Protein AF-A0A7C8K3F7-F1 (afdb_monomer_lite)

Sequence (269 aa):
PLPFTIPIPIPIHFYLHFYLHFYLHFYLHFYLHFYLHFLFPSFLFSSIIFIPKYPPPYPIIHNLQSTTLNPSPSILTPLKMHIPTLLTALTLLPSSLSIPLISRRQSPCFVIGSTPLPAETLKIANDLASTVTCDASVRPLQNIPDTISGGVRFSSINFENSDLLPLDFALTTFSTPSPPSSASLTLFTNRLNTYLSQEAAVRSIGGSLSIKAPKFFLAFQVARIKTSRGIPITDPGQTVEHLLEKVIKNAGRVSQVTKDEVTRLAKDL

Secondary structure (DSSP, 8-state):
-----PPPPHHHHHHHHHHHHHHHHHHHHHHHHHIIIIIHHHHHHHHHT----PPPPPPP---------------------------------------------PPPTT--S-SPPPHHHHHHHHHHTTTEEEETT---BTTBPEEEETTEEGGGG-GGGSSS-HHHHHHHHT---SSGGGS-HHHHHHHHHHHHHHHHHHHHTT---TTHHHHHHHHHHHHHHHHHTT-----GGGSHHHHHHHHHHT--S--HHHHHHHHHHTT--

Organism: Orbilia oligospora (NCBI:txid2813651)

Foldseek 3Di:
DDDDDDDDPPVVVVVVVVVCCCCCCVVVVVVVCCCVVPVVVVVVVVVVVPDPDDDDDDDDDDDDDDDDDDDDDDDDDDDDDDDDDDDDDPDDDPPPPPDPPPVPPPQQLQLDAAFDDDPVLSVLSVVCSVQKDFDQVDQQPPSTTWIFGPRDTCNVLPCVVDPDQLLRSLCVPVPADFQNLPGDLRVLVRNLSRLSSNVSNCNRHVHDPSNQLSNLSSLLSNQSNCVSNVNDDPDPCSHNVNSLVSNVVSVPPDDVVSNVVSVVSSVND

Radius of gyration: 33.71 Å; chains: 1; bounding box: 72×89×114 Å

InterPro domains:
  IPR055567 Domain of unknown function DUF7143 [PF23631] (111-268)

pLDDT: mean 81.7, std 21.16, range [34.44, 98.88]

Structure (mmCIF, N/CA/C/O backbone):
data_AF-A0A7C8K3F7-F1
#
_entry.id   AF-A0A7C8K3F7-F1
#
loop_
_atom_site.group_PDB
_atom_site.id
_atom_site.type_symbol
_atom_site.label_atom_id
_atom_site.label_alt_id
_atom_site.label_comp_id
_atom_site.label_asym_id
_atom_site.label_entity_id
_atom_site.label_seq_id
_atom_site.pdbx_PDB_ins_code
_atom_site.Cartn_x
_atom_site.Cartn_y
_atom_site.Cartn_z
_atom_site.occupancy
_atom_site.B_iso_or_equiv
_atom_site.auth_seq_id
_atom_site.auth_comp_id
_atom_site.auth_asym_id
_atom_site.auth_atom_id
_atom_site.pdbx_PDB_model_num
ATOM 1 N N . PRO A 1 1 ? 22.835 7.815 64.637 1.00 46.00 1 PRO A N 1
ATOM 2 C CA . PRO A 1 1 ? 23.239 8.187 63.261 1.00 46.00 1 PRO A CA 1
ATOM 3 C C . PRO A 1 1 ? 22.458 7.353 62.234 1.00 46.00 1 PRO A C 1
ATOM 5 O O . PRO A 1 1 ? 22.801 6.205 61.974 1.00 46.00 1 PRO A O 1
ATOM 8 N N . LEU A 1 2 ? 21.343 7.902 61.746 1.00 45.19 2 LEU A N 1
ATOM 9 C CA . LEU A 1 2 ? 20.509 7.285 60.710 1.00 45.19 2 LEU A CA 1
ATOM 10 C C . LEU A 1 2 ? 21.057 7.662 59.321 1.00 45.19 2 LEU A C 1
ATOM 12 O O . LEU A 1 2 ? 21.498 8.803 59.154 1.00 45.19 2 LEU A O 1
ATOM 16 N N . PRO A 1 3 ? 21.057 6.746 58.336 1.00 62.06 3 PRO A N 1
ATOM 17 C CA . PRO A 1 3 ? 21.603 7.023 57.016 1.00 62.06 3 PRO A CA 1
ATOM 18 C C . PRO A 1 3 ? 20.665 7.954 56.239 1.00 62.06 3 PRO A C 1
ATOM 20 O O . PRO A 1 3 ? 19.486 7.666 56.038 1.00 62.06 3 PRO A O 1
ATOM 23 N N . PHE A 1 4 ? 21.219 9.082 55.803 1.00 57.34 4 PHE A N 1
ATOM 24 C CA . PHE A 1 4 ? 20.581 10.042 54.910 1.00 57.34 4 PHE A CA 1
ATOM 25 C C . PHE A 1 4 ? 20.334 9.373 53.549 1.00 57.34 4 PHE A C 1
ATOM 27 O O . PHE A 1 4 ? 21.273 9.113 52.797 1.00 57.34 4 PHE A O 1
ATOM 34 N N . THR A 1 5 ? 19.078 9.074 53.225 1.00 58.50 5 THR A N 1
ATOM 35 C CA . THR A 1 5 ? 18.672 8.684 51.869 1.00 58.50 5 THR A CA 1
ATOM 36 C C . THR A 1 5 ? 18.305 9.952 51.110 1.00 58.50 5 THR A C 1
ATOM 38 O O . THR A 1 5 ? 17.340 10.634 51.443 1.00 58.50 5 THR A O 1
ATOM 41 N N . ILE A 1 6 ? 19.121 10.310 50.118 1.00 61.66 6 ILE A N 1
ATOM 42 C CA . ILE A 1 6 ? 18.887 11.476 49.261 1.00 61.66 6 ILE A CA 1
ATOM 43 C C . ILE A 1 6 ? 17.817 11.088 48.226 1.00 61.66 6 ILE A C 1
ATOM 45 O O . ILE A 1 6 ? 18.056 10.166 47.442 1.00 61.66 6 ILE A O 1
ATOM 49 N N . PRO A 1 7 ? 16.645 11.748 48.193 1.00 61.12 7 PRO A N 1
ATOM 50 C CA . PRO A 1 7 ? 15.633 11.478 47.181 1.00 61.12 7 PRO A CA 1
ATOM 51 C C . PRO A 1 7 ? 16.122 11.977 45.817 1.00 61.12 7 PRO A C 1
ATOM 53 O O . PRO A 1 7 ? 16.377 13.166 45.622 1.00 61.12 7 PRO A O 1
ATOM 56 N N . ILE A 1 8 ? 16.266 11.057 44.862 1.00 62.72 8 ILE A N 1
ATOM 57 C CA . ILE A 1 8 ? 16.575 11.395 43.469 1.00 62.72 8 ILE A CA 1
ATOM 58 C C . ILE A 1 8 ? 15.343 12.102 42.877 1.00 62.72 8 ILE A C 1
ATOM 60 O O . ILE A 1 8 ? 14.232 11.582 43.015 1.00 62.72 8 ILE A O 1
ATOM 64 N N . PRO A 1 9 ? 15.495 13.258 42.204 1.00 64.50 9 PRO A N 1
ATOM 65 C CA . PRO A 1 9 ? 14.384 13.940 41.555 1.00 64.50 9 PRO A CA 1
ATOM 66 C C . PRO A 1 9 ? 13.661 13.006 40.573 1.00 64.50 9 PRO A C 1
ATOM 68 O O . PRO A 1 9 ? 14.270 12.471 39.644 1.00 64.50 9 PRO A O 1
ATOM 71 N N . ILE A 1 10 ? 12.345 12.860 40.753 1.00 68.50 10 ILE A N 1
ATOM 72 C CA . ILE A 1 10 ? 11.427 12.039 39.938 1.00 68.50 10 ILE A CA 1
ATOM 73 C C . ILE A 1 10 ? 11.651 12.172 38.408 1.00 68.50 10 ILE A C 1
ATOM 75 O O . ILE A 1 10 ? 11.607 11.145 37.725 1.00 68.50 10 ILE A O 1
ATOM 79 N N . PRO A 1 11 ? 11.970 13.357 37.835 1.00 68.94 11 PRO A N 1
ATOM 80 C CA . PRO A 1 11 ? 12.205 13.492 36.392 1.00 68.94 11 PRO A CA 1
ATOM 81 C C . PRO A 1 11 ? 13.437 12.727 35.891 1.00 68.94 11 PRO A C 1
ATOM 83 O O . PRO A 1 11 ? 13.433 12.201 34.780 1.00 68.94 11 PRO A O 1
ATOM 86 N N . ILE A 1 12 ? 14.486 12.637 36.714 1.00 72.44 12 ILE A N 1
ATOM 87 C CA . ILE A 1 12 ? 15.747 11.980 36.348 1.00 72.44 12 ILE A CA 1
ATOM 88 C C . ILE A 1 12 ? 15.557 10.465 36.341 1.00 72.44 12 ILE A C 1
ATOM 90 O O . ILE A 1 12 ? 16.033 9.791 35.431 1.00 72.44 12 ILE A O 1
ATOM 94 N N . HIS A 1 13 ? 14.813 9.932 37.313 1.00 73.44 13 HIS A N 1
ATOM 95 C CA . HIS A 1 13 ? 14.499 8.506 37.369 1.00 73.44 13 HIS A CA 1
ATOM 96 C C . HIS A 1 13 ? 13.686 8.055 36.147 1.00 73.44 13 HIS A C 1
ATOM 98 O O . HIS A 1 13 ? 14.014 7.041 35.532 1.00 73.44 13 HIS A O 1
ATOM 104 N N . PHE A 1 14 ? 12.680 8.839 35.745 1.00 78.56 14 PHE A N 1
ATOM 105 C CA . PHE A 1 14 ? 11.848 8.525 34.581 1.00 78.56 14 PHE A CA 1
ATOM 106 C C . PHE A 1 14 ? 12.635 8.594 33.269 1.00 78.56 14 PHE A C 1
ATOM 108 O O . PHE A 1 14 ? 12.519 7.702 32.429 1.00 78.56 14 PHE A O 1
ATOM 115 N N . TYR A 1 15 ? 13.478 9.618 33.116 1.00 80.62 15 TYR A N 1
ATOM 116 C CA . TYR A 1 15 ? 14.342 9.760 31.948 1.00 80.62 15 TYR A CA 1
ATOM 117 C C . TYR A 1 15 ? 15.353 8.614 31.850 1.00 80.62 15 TYR A C 1
ATOM 119 O O . TYR A 1 15 ? 15.496 8.009 30.790 1.00 80.62 15 TYR A O 1
ATOM 127 N N . LEU A 1 16 ? 16.011 8.266 32.961 1.00 83.25 16 LEU A N 1
ATOM 128 C CA . LEU A 1 16 ? 16.979 7.173 33.004 1.00 83.25 16 LEU A CA 1
ATOM 129 C C . LEU A 1 16 ? 16.311 5.827 32.704 1.00 83.25 16 LEU A C 1
ATOM 131 O O . LEU A 1 16 ? 16.833 5.055 31.907 1.00 83.25 16 LEU A O 1
ATOM 135 N N . HIS A 1 17 ? 15.145 5.558 33.298 1.00 79.31 17 HIS A N 1
ATOM 136 C CA . HIS A 1 17 ? 14.397 4.325 33.062 1.00 79.31 17 HIS A CA 1
ATOM 137 C C . HIS A 1 17 ? 13.940 4.210 31.604 1.00 79.31 17 HIS A C 1
ATOM 139 O O . HIS A 1 17 ? 14.136 3.165 30.989 1.00 79.31 17 HIS A O 1
ATOM 145 N N . PHE A 1 18 ? 13.397 5.283 31.020 1.00 85.06 18 PHE A N 1
ATOM 146 C CA . PHE A 1 18 ? 12.981 5.290 29.617 1.00 85.06 18 PHE A CA 1
ATOM 147 C C . PHE A 1 18 ? 14.173 5.118 28.673 1.00 85.06 18 PHE A C 1
ATOM 149 O O . PHE A 1 18 ? 14.118 4.299 27.760 1.00 85.06 18 PHE A O 1
ATOM 156 N N . TYR A 1 19 ? 15.269 5.836 28.919 1.00 86.06 19 TYR A N 1
ATOM 157 C CA . TYR A 1 19 ? 16.477 5.737 28.106 1.00 86.06 19 TYR A CA 1
ATOM 158 C C . TYR A 1 19 ? 17.091 4.337 28.184 1.00 86.06 19 TYR A C 1
ATOM 160 O O . TYR A 1 19 ? 17.409 3.746 27.155 1.00 86.06 19 TYR A O 1
ATOM 168 N N . LEU A 1 20 ? 17.205 3.769 29.388 1.00 88.38 20 LEU A N 1
ATOM 169 C CA . LEU A 1 20 ? 17.770 2.438 29.593 1.00 88.38 20 LEU A CA 1
ATOM 170 C C . LEU A 1 20 ? 16.871 1.352 28.998 1.00 88.38 20 LEU A C 1
ATOM 172 O O . LEU A 1 20 ? 17.373 0.469 28.312 1.00 88.38 20 LEU A O 1
ATOM 176 N N . HIS A 1 21 ? 15.554 1.437 29.198 1.00 82.44 21 HIS A N 1
ATOM 177 C CA . HIS A 1 21 ? 14.604 0.494 28.613 1.00 82.44 21 HIS A CA 1
ATOM 178 C C . HIS A 1 21 ? 14.624 0.573 27.086 1.00 82.44 21 HIS A C 1
ATOM 180 O O . HIS A 1 21 ? 14.726 -0.458 26.430 1.00 82.44 21 HIS A O 1
ATOM 186 N N . PHE A 1 22 ? 14.574 1.777 26.511 1.00 85.69 22 PHE A N 1
ATOM 187 C CA . PHE A 1 22 ? 14.605 1.964 25.064 1.00 85.69 22 PHE A CA 1
ATOM 188 C C . PHE A 1 22 ? 15.910 1.440 24.470 1.00 85.69 22 PHE A C 1
ATOM 190 O O . PHE A 1 22 ? 15.877 0.667 23.520 1.00 85.69 22 PHE A O 1
ATOM 197 N N . TYR A 1 23 ? 17.057 1.794 25.052 1.00 86.75 23 TYR A N 1
ATOM 198 C CA . TYR A 1 23 ? 18.351 1.385 24.516 1.00 86.75 23 TYR A CA 1
ATOM 199 C C . TYR A 1 23 ? 18.598 -0.115 24.708 1.00 86.75 23 TYR A C 1
ATOM 201 O O . TYR A 1 23 ? 19.012 -0.783 23.768 1.00 86.75 23 TYR A O 1
ATOM 209 N N . LEU A 1 24 ? 18.295 -0.676 25.883 1.00 89.06 24 LEU A N 1
ATOM 210 C CA . LEU A 1 24 ? 18.462 -2.106 26.142 1.00 89.06 24 LEU A CA 1
ATOM 211 C C . LEU A 1 24 ? 17.518 -2.927 25.263 1.00 89.06 24 LEU A C 1
ATOM 213 O O . LEU A 1 24 ? 17.969 -3.840 24.582 1.00 89.06 24 LEU A O 1
ATOM 217 N N . HIS A 1 25 ? 16.228 -2.589 25.243 1.00 80.12 25 HIS A N 1
ATOM 218 C CA . HIS A 1 25 ? 15.240 -3.328 24.468 1.00 80.12 25 HIS A CA 1
ATOM 219 C C . HIS A 1 25 ? 15.542 -3.212 22.977 1.00 80.12 25 HIS A C 1
ATOM 221 O O . HIS A 1 25 ? 15.633 -4.230 22.304 1.00 80.12 25 HIS A O 1
ATOM 227 N N . PHE A 1 26 ? 15.756 -2.001 22.458 1.00 86.31 26 PHE A N 1
ATOM 228 C CA . PHE A 1 26 ? 16.014 -1.805 21.035 1.00 86.31 26 PHE A CA 1
ATOM 229 C C . PHE A 1 26 ? 17.312 -2.486 20.604 1.00 86.31 26 PHE A C 1
ATOM 231 O O . PHE A 1 26 ? 17.313 -3.227 19.627 1.00 86.31 26 PHE A O 1
ATOM 238 N N . TYR A 1 27 ? 18.404 -2.294 21.345 1.00 84.50 27 TYR A N 1
ATOM 239 C CA . TYR A 1 27 ? 19.706 -2.815 20.943 1.00 84.50 27 TYR A CA 1
ATOM 240 C C . TYR A 1 27 ? 19.792 -4.333 21.120 1.00 84.50 27 TYR A C 1
ATOM 242 O O . TYR A 1 27 ? 20.242 -5.016 20.203 1.00 84.50 27 TYR A O 1
ATOM 250 N N . LEU A 1 28 ? 19.309 -4.879 22.245 1.00 89.81 28 LEU A N 1
ATOM 251 C CA . LEU A 1 28 ? 19.306 -6.322 22.501 1.00 89.81 28 LEU A CA 1
ATOM 252 C C . LEU A 1 28 ? 18.357 -7.046 21.545 1.00 89.81 28 LEU A C 1
ATOM 254 O O . LEU A 1 28 ? 18.762 -8.021 20.921 1.00 89.81 28 LEU A O 1
ATOM 258 N N . HIS A 1 29 ? 17.116 -6.570 21.401 1.00 82.25 29 HIS A N 1
ATOM 259 C CA . HIS A 1 29 ? 16.131 -7.208 20.530 1.00 82.25 29 HIS A CA 1
ATOM 260 C C . HIS A 1 29 ? 16.582 -7.161 19.069 1.00 82.25 29 HIS A C 1
ATOM 262 O O . HIS A 1 29 ? 16.531 -8.180 18.386 1.00 82.25 29 HIS A O 1
ATOM 268 N N . PHE A 1 30 ? 17.101 -6.019 18.602 1.00 86.50 30 PHE A N 1
ATOM 269 C CA . PHE A 1 30 ? 17.614 -5.891 17.241 1.00 86.50 30 PHE A CA 1
ATOM 270 C C . PHE A 1 30 ? 18.813 -6.812 16.992 1.00 86.50 30 PHE A C 1
ATOM 272 O O . PHE A 1 30 ? 18.815 -7.544 16.003 1.00 86.50 30 PHE A O 1
ATOM 279 N N . TYR A 1 31 ? 19.805 -6.838 17.891 1.00 83.56 31 TYR A N 1
ATOM 280 C CA . TYR A 1 31 ? 20.976 -7.704 17.722 1.00 83.56 31 TYR A CA 1
ATOM 281 C C . TYR A 1 31 ? 20.632 -9.186 17.820 1.00 83.56 31 TYR A C 1
ATOM 283 O O . TYR A 1 31 ? 21.113 -9.968 17.003 1.00 83.56 31 TYR A O 1
ATOM 291 N N . LEU A 1 32 ? 19.803 -9.581 18.789 1.00 89.06 32 LEU A N 1
ATOM 292 C CA . LEU A 1 32 ? 19.421 -10.975 18.988 1.00 89.06 32 LEU A CA 1
ATOM 293 C C . LEU A 1 32 ? 18.591 -11.478 17.804 1.00 89.06 32 LEU A C 1
ATOM 295 O O . LEU A 1 32 ? 18.877 -12.546 17.269 1.00 89.06 32 LEU A O 1
ATOM 299 N N . HIS A 1 33 ? 17.620 -10.683 17.349 1.00 81.12 33 HIS A N 1
ATOM 300 C CA . HIS A 1 33 ? 16.813 -11.004 16.177 1.00 81.12 33 HIS A CA 1
ATOM 301 C C . HIS A 1 33 ? 17.675 -11.077 14.910 1.00 81.12 33 HIS A C 1
ATOM 303 O O . HIS A 1 33 ? 17.561 -12.036 14.150 1.00 81.12 33 HIS A O 1
ATOM 309 N N . PHE A 1 34 ? 18.598 -10.131 14.707 1.00 83.19 34 PHE A N 1
ATOM 310 C CA . PHE A 1 34 ? 19.540 -10.175 13.588 1.00 83.19 34 PHE A CA 1
ATOM 311 C C . PHE A 1 34 ? 20.432 -11.427 13.642 1.00 83.19 34 PHE A C 1
ATOM 313 O O . PHE A 1 34 ? 20.563 -12.135 12.647 1.00 83.19 34 PHE A O 1
ATOM 320 N N . TYR A 1 35 ? 20.994 -11.776 14.800 1.00 82.19 35 TYR A N 1
ATOM 321 C CA . TYR A 1 35 ? 21.852 -12.957 14.922 1.00 82.19 35 TYR A CA 1
ATOM 322 C C . TYR A 1 35 ? 21.094 -14.277 14.733 1.00 82.19 35 TYR A C 1
ATOM 324 O O . TYR A 1 35 ? 21.545 -15.135 13.972 1.00 82.19 35 TYR A O 1
ATOM 332 N N . LEU A 1 36 ? 19.940 -14.443 15.384 1.00 85.75 36 LEU A N 1
ATOM 333 C CA . LEU A 1 36 ? 19.164 -15.685 15.328 1.00 85.75 36 LEU A CA 1
ATOM 334 C C . LEU A 1 36 ? 18.496 -15.905 13.976 1.00 85.75 36 LEU A C 1
ATOM 336 O O . LEU A 1 36 ? 18.483 -17.031 13.491 1.00 85.75 36 LEU A O 1
ATOM 340 N N . HIS A 1 37 ? 17.939 -14.861 13.362 1.00 75.00 37 HIS A N 1
ATOM 341 C CA . HIS A 1 37 ? 17.197 -15.029 12.113 1.00 75.00 37 HIS A CA 1
ATOM 342 C C . HIS A 1 37 ? 18.048 -14.840 10.863 1.00 75.00 37 HIS A C 1
ATOM 344 O O . HIS A 1 37 ? 17.722 -15.426 9.834 1.00 75.00 37 HIS A O 1
ATOM 350 N N . PHE A 1 38 ? 19.118 -14.045 10.919 1.00 75.88 38 PHE A N 1
ATOM 351 C CA . PHE A 1 38 ? 19.913 -13.745 9.729 1.00 75.88 38 PHE A CA 1
ATOM 352 C C . PHE A 1 38 ? 21.219 -14.542 9.684 1.00 75.88 38 PHE A C 1
ATOM 354 O O . PHE A 1 38 ? 21.527 -15.175 8.673 1.00 75.88 38 PHE A O 1
ATOM 361 N N . LEU A 1 39 ? 21.984 -14.569 10.778 1.00 68.19 39 LEU A N 1
ATOM 362 C CA . LEU A 1 39 ? 23.288 -15.243 10.800 1.00 68.19 39 LEU A CA 1
ATOM 363 C C . LEU A 1 39 ? 23.161 -16.754 11.028 1.00 68.19 39 LEU A C 1
ATOM 365 O O . LEU A 1 39 ? 23.763 -17.531 10.290 1.00 68.19 39 LEU A O 1
ATOM 369 N N . PHE A 1 40 ? 22.352 -17.192 11.994 1.00 72.50 40 PHE A N 1
ATOM 370 C CA . PHE A 1 40 ? 22.277 -18.609 12.372 1.00 72.50 40 PHE A CA 1
ATOM 371 C C . PHE A 1 40 ? 21.823 -19.551 11.233 1.00 72.50 40 PHE A C 1
ATOM 373 O O . PHE A 1 40 ? 22.483 -20.573 11.017 1.00 72.50 40 PHE A O 1
ATOM 380 N N . PRO A 1 41 ? 20.791 -19.227 10.422 1.00 70.56 41 PRO A N 1
ATOM 381 C CA . PRO A 1 41 ? 20.389 -20.092 9.312 1.00 70.56 41 PRO A CA 1
ATOM 382 C C . PRO A 1 41 ? 21.439 -20.128 8.197 1.00 70.56 41 PRO A C 1
ATOM 384 O O . PRO A 1 41 ? 21.625 -21.163 7.561 1.00 70.56 41 PRO A O 1
ATOM 387 N N . SER A 1 42 ? 22.163 -19.021 7.999 1.00 63.34 42 SER A N 1
ATOM 388 C CA . SER A 1 42 ? 23.225 -18.900 6.996 1.00 63.34 42 SER A CA 1
ATOM 389 C C . SER A 1 42 ? 24.418 -19.813 7.304 1.00 63.34 42 SER A C 1
ATOM 391 O O . SER A 1 42 ? 24.999 -20.400 6.392 1.00 63.34 42 SER A O 1
ATOM 393 N N . PHE A 1 43 ? 24.753 -19.998 8.587 1.00 57.50 43 PHE A N 1
ATOM 394 C CA . PHE A 1 43 ? 25.809 -20.923 9.014 1.00 57.50 43 PHE A CA 1
ATOM 395 C C . PHE A 1 43 ? 25.374 -22.393 8.932 1.00 57.50 43 PHE A C 1
ATOM 397 O O . PHE A 1 43 ? 26.124 -23.217 8.413 1.00 57.50 43 PHE A O 1
ATOM 404 N N . LEU A 1 44 ? 24.149 -22.723 9.358 1.00 59.19 44 LEU A N 1
ATOM 405 C CA . LEU A 1 44 ? 23.629 -24.095 9.282 1.00 59.19 44 LEU A CA 1
ATOM 406 C C . LEU A 1 44 ? 23.466 -24.597 7.839 1.00 59.19 44 LEU A C 1
ATOM 408 O O . LEU A 1 44 ? 23.786 -25.751 7.552 1.00 59.19 44 LEU A O 1
ATOM 412 N N . PHE A 1 45 ? 23.031 -23.738 6.912 1.00 57.38 45 PHE A N 1
ATOM 413 C CA . PHE A 1 45 ? 22.920 -24.115 5.498 1.00 57.38 45 PHE A CA 1
ATOM 414 C C . PHE A 1 45 ? 24.277 -24.403 4.848 1.00 57.38 45 PHE A C 1
ATOM 416 O O . PHE A 1 45 ? 24.360 -25.264 3.975 1.00 57.38 45 PHE A O 1
ATOM 423 N N . SER A 1 46 ? 25.348 -23.743 5.297 1.00 56.19 46 SER A N 1
ATOM 424 C CA . SER A 1 46 ? 26.699 -23.997 4.787 1.00 56.19 46 SER A CA 1
ATOM 4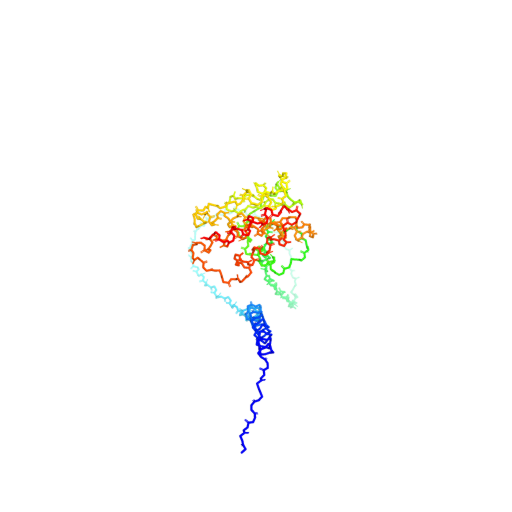25 C C . SER A 1 46 ? 27.262 -25.339 5.283 1.00 56.19 46 SER A C 1
ATOM 427 O O . SER A 1 46 ? 27.985 -26.019 4.558 1.00 56.19 46 SER A O 1
ATOM 429 N N . SER A 1 47 ? 26.883 -25.778 6.489 1.00 52.38 47 SER A N 1
ATOM 430 C CA . SER A 1 47 ? 27.380 -27.027 7.088 1.00 52.38 47 SER A CA 1
ATOM 431 C C . SER A 1 47 ? 26.638 -28.294 6.637 1.00 52.38 47 SER A C 1
ATOM 433 O O . SER A 1 47 ? 27.221 -29.374 6.670 1.00 52.38 47 SER A O 1
ATOM 435 N N . ILE A 1 48 ? 25.378 -28.200 6.195 1.00 54.03 48 ILE A N 1
ATOM 436 C CA . ILE A 1 48 ? 24.571 -29.379 5.807 1.00 54.03 48 ILE A CA 1
ATOM 437 C C . ILE A 1 48 ? 24.821 -29.816 4.346 1.00 54.03 48 ILE A C 1
ATOM 439 O O . ILE A 1 48 ? 24.579 -30.970 3.996 1.00 54.03 48 ILE A O 1
ATOM 443 N N . ILE A 1 49 ? 25.371 -28.949 3.487 1.00 52.06 49 ILE A N 1
ATOM 444 C CA . ILE A 1 49 ? 25.598 -29.253 2.056 1.00 52.06 49 ILE A CA 1
ATOM 445 C C . ILE A 1 49 ? 26.848 -30.134 1.811 1.00 52.06 49 ILE A C 1
ATOM 447 O O . ILE A 1 49 ? 27.083 -30.574 0.688 1.00 52.06 49 ILE A O 1
ATOM 451 N N . PHE A 1 50 ? 27.611 -30.501 2.848 1.00 44.06 50 PHE A N 1
ATOM 452 C CA . PHE A 1 50 ? 28.776 -31.391 2.730 1.00 44.06 50 PHE A CA 1
ATOM 453 C C . PHE A 1 50 ? 28.523 -32.795 3.310 1.00 44.06 50 PHE A C 1
ATOM 455 O O . PHE A 1 50 ? 29.276 -33.285 4.147 1.00 44.06 50 PHE A O 1
ATOM 462 N N . ILE A 1 51 ? 27.459 -33.473 2.864 1.00 43.97 51 ILE A N 1
ATOM 463 C CA . ILE A 1 51 ? 27.346 -34.934 3.006 1.00 43.97 51 ILE A CA 1
ATOM 464 C C . ILE A 1 51 ? 27.493 -35.545 1.606 1.00 43.97 51 ILE A C 1
ATOM 466 O O . ILE A 1 51 ? 26.557 -35.447 0.806 1.00 43.97 51 ILE A O 1
ATOM 470 N N . PRO A 1 52 ? 28.635 -36.174 1.266 1.00 40.28 52 PRO A N 1
ATOM 471 C CA . PRO A 1 52 ? 28.770 -36.886 0.004 1.00 40.28 52 PRO A CA 1
ATOM 472 C C . PRO A 1 52 ? 27.850 -38.113 0.032 1.00 40.28 52 PRO A C 1
ATOM 474 O O . PRO A 1 52 ? 28.126 -39.112 0.696 1.00 40.28 52 PRO A O 1
ATOM 477 N N . LYS A 1 53 ? 26.719 -38.039 -0.678 1.00 45.12 53 LYS A N 1
ATOM 478 C CA . LYS A 1 53 ? 25.890 -39.212 -0.971 1.00 45.12 53 LYS A CA 1
ATOM 479 C C . LYS A 1 53 ? 26.655 -40.111 -1.941 1.00 45.12 53 LYS A C 1
ATOM 481 O O . LYS A 1 53 ? 26.738 -39.812 -3.129 1.00 45.12 53 LYS A O 1
ATOM 486 N N . TYR A 1 54 ? 27.189 -41.215 -1.432 1.00 42.38 54 TYR A N 1
ATOM 487 C CA . TYR A 1 54 ? 27.600 -42.340 -2.266 1.00 42.38 54 TYR A CA 1
ATOM 488 C C . TYR A 1 54 ? 26.384 -42.873 -3.049 1.00 42.38 54 TYR A C 1
ATOM 490 O O . TYR A 1 54 ? 25.313 -43.035 -2.454 1.00 42.38 54 TYR A O 1
ATOM 498 N N . PRO A 1 55 ? 26.505 -43.139 -4.362 1.00 52.31 55 PRO A N 1
ATOM 499 C CA . PRO A 1 55 ? 25.427 -43.752 -5.128 1.00 52.31 55 PRO A CA 1
ATOM 500 C C . PRO A 1 55 ? 25.288 -45.248 -4.775 1.00 52.31 55 PRO A C 1
ATOM 502 O O . PRO A 1 55 ? 26.296 -45.908 -4.512 1.00 52.31 55 PRO A O 1
ATOM 505 N N . PRO A 1 56 ? 24.062 -45.805 -4.767 1.00 53.47 56 PRO A N 1
ATOM 506 C CA . PRO A 1 56 ? 23.843 -47.229 -4.526 1.00 53.47 56 PRO A CA 1
ATOM 507 C C . PRO A 1 56 ? 24.296 -48.090 -5.726 1.00 53.47 56 PRO A C 1
ATOM 509 O O . PRO A 1 56 ? 24.321 -47.600 -6.858 1.00 53.47 56 PRO A O 1
ATOM 512 N N . PRO A 1 57 ? 24.632 -49.376 -5.507 1.00 55.09 57 PRO A N 1
ATOM 513 C CA . PRO A 1 57 ? 25.050 -50.290 -6.566 1.00 55.09 57 PRO A CA 1
ATOM 514 C C . PRO A 1 57 ? 23.858 -50.762 -7.419 1.00 55.09 57 PRO A C 1
ATOM 516 O O . PRO A 1 57 ? 22.804 -51.124 -6.897 1.00 55.09 57 PRO A O 1
ATOM 519 N N . TYR A 1 58 ? 24.043 -50.776 -8.742 1.00 49.41 58 TYR A N 1
ATOM 520 C CA . TYR A 1 58 ? 23.109 -51.359 -9.714 1.00 49.41 58 TYR A CA 1
ATOM 521 C C . TYR A 1 58 ? 22.986 -52.884 -9.541 1.00 49.41 58 TYR A C 1
ATOM 523 O O . TYR A 1 58 ? 24.005 -53.539 -9.304 1.00 49.41 58 TYR A O 1
ATOM 531 N N . PRO A 1 59 ? 21.798 -53.489 -9.744 1.00 54.16 59 PRO A N 1
ATOM 532 C CA . PRO A 1 59 ? 21.679 -54.933 -9.843 1.00 54.16 59 PRO A CA 1
ATOM 533 C C . PRO A 1 59 ? 21.939 -55.426 -11.275 1.00 54.16 59 PRO A C 1
ATOM 535 O O . PRO A 1 59 ? 21.470 -54.870 -12.268 1.00 54.16 59 PRO A O 1
ATOM 538 N N . ILE A 1 60 ? 22.699 -56.514 -11.323 1.00 46.38 60 ILE A N 1
ATOM 539 C CA . ILE A 1 60 ? 23.054 -57.349 -12.470 1.00 46.38 60 ILE A CA 1
ATOM 540 C C . ILE A 1 60 ? 21.806 -58.116 -12.943 1.00 46.38 60 ILE A C 1
ATOM 542 O O . ILE A 1 60 ? 21.162 -58.780 -12.133 1.00 46.38 60 ILE A O 1
ATOM 546 N N . ILE A 1 61 ? 21.495 -58.087 -14.246 1.00 46.00 61 ILE A N 1
ATOM 547 C CA . ILE A 1 61 ? 20.539 -59.019 -14.872 1.00 46.00 61 ILE A CA 1
ATOM 548 C C . ILE A 1 61 ? 21.316 -60.034 -15.715 1.00 46.00 61 ILE A C 1
ATOM 550 O O . ILE A 1 61 ? 21.949 -59.686 -16.711 1.00 46.00 61 ILE A O 1
ATOM 554 N N . HIS A 1 62 ? 21.241 -61.302 -15.306 1.00 42.00 62 HIS A N 1
ATOM 555 C CA . HIS A 1 62 ? 21.643 -62.463 -16.094 1.00 42.00 62 HIS A CA 1
ATOM 556 C C . HIS A 1 62 ? 20.509 -62.889 -17.046 1.00 42.00 62 HIS A C 1
ATOM 558 O O . HIS A 1 62 ? 19.414 -63.217 -16.609 1.00 42.00 62 HIS A O 1
ATOM 564 N N . ASN A 1 63 ? 20.820 -62.842 -18.343 1.00 44.22 63 ASN A N 1
ATOM 565 C CA . ASN A 1 63 ? 20.697 -63.892 -19.369 1.00 44.22 63 ASN A CA 1
ATOM 566 C C . ASN A 1 63 ? 19.578 -64.959 -19.261 1.00 44.22 63 ASN A C 1
ATOM 568 O O . ASN A 1 63 ? 19.534 -65.678 -18.269 1.00 44.22 63 ASN A O 1
ATOM 572 N N . LEU A 1 64 ? 18.828 -65.184 -20.360 1.00 40.38 64 LEU A N 1
ATOM 573 C CA . LEU A 1 64 ? 18.801 -66.459 -21.121 1.00 40.38 64 LEU A CA 1
ATOM 574 C C . LEU A 1 64 ? 17.818 -66.428 -22.323 1.00 40.38 64 LEU A C 1
ATOM 576 O O . LEU A 1 64 ? 16.625 -66.250 -22.121 1.00 40.38 64 LEU A O 1
ATOM 580 N N . GLN A 1 65 ? 18.371 -66.702 -23.526 1.00 40.41 65 GLN A N 1
ATOM 581 C CA . GLN A 1 65 ? 17.875 -67.624 -24.588 1.00 40.41 65 GLN A CA 1
ATOM 582 C C . GLN A 1 65 ? 16.503 -67.343 -25.278 1.00 40.41 65 GLN A C 1
ATOM 584 O O . GLN A 1 65 ? 15.548 -66.951 -24.637 1.00 40.41 65 GLN A O 1
ATOM 589 N N . SER A 1 66 ? 16.253 -67.555 -26.584 1.00 38.97 66 SER A N 1
ATOM 590 C CA . SER A 1 66 ? 16.896 -68.354 -27.641 1.00 38.97 66 SER A CA 1
ATOM 591 C C . SER A 1 66 ? 16.214 -68.112 -29.019 1.00 38.97 66 SER A C 1
ATOM 593 O O . SER A 1 66 ? 14.993 -67.994 -29.059 1.00 38.97 66 SER A O 1
ATOM 595 N N . THR A 1 67 ? 16.996 -68.226 -30.118 1.00 35.00 67 THR A N 1
ATOM 596 C CA . THR A 1 67 ? 16.668 -68.806 -31.468 1.00 35.00 67 THR A CA 1
ATOM 597 C C . THR A 1 67 ? 15.637 -68.120 -32.404 1.00 35.00 67 THR A C 1
ATOM 599 O O . THR A 1 67 ? 14.634 -67.619 -31.930 1.00 35.00 67 THR A O 1
ATOM 602 N N . THR A 1 68 ? 15.752 -68.045 -33.749 1.00 35.56 68 THR A N 1
ATOM 603 C CA . THR A 1 68 ? 16.456 -68.833 -34.805 1.00 35.56 68 THR A CA 1
ATOM 604 C C . THR A 1 68 ? 16.430 -68.111 -36.187 1.00 35.56 68 THR A C 1
ATOM 606 O O . THR A 1 68 ? 15.380 -67.578 -36.522 1.00 35.56 68 THR A O 1
ATOM 609 N N . LEU A 1 69 ? 17.521 -68.257 -36.986 1.00 37.25 69 LEU A N 1
ATOM 610 C CA . LEU A 1 69 ? 17.623 -68.583 -38.453 1.00 37.25 69 LEU A CA 1
ATOM 611 C C . LEU A 1 69 ? 16.992 -67.614 -39.510 1.00 37.25 69 LEU A C 1
ATOM 613 O O . LEU A 1 69 ? 15.858 -67.207 -39.339 1.00 37.25 69 LEU A O 1
ATOM 617 N N . ASN A 1 70 ? 17.546 -67.245 -40.689 1.00 42.94 70 ASN A N 1
ATOM 618 C CA . ASN A 1 70 ? 18.634 -67.706 -41.592 1.00 42.94 70 ASN A CA 1
ATOM 619 C C . ASN A 1 70 ? 18.816 -66.667 -42.783 1.00 42.94 70 ASN A C 1
ATOM 621 O O . ASN A 1 70 ? 18.251 -65.585 -42.657 1.00 42.94 70 ASN A O 1
ATOM 625 N N . PRO A 1 71 ? 19.539 -66.885 -43.925 1.00 57.66 71 PRO A N 1
ATOM 626 C CA . PRO A 1 71 ? 20.845 -66.242 -44.203 1.00 57.66 71 PRO A CA 1
ATOM 627 C C . PRO A 1 71 ? 21.069 -65.592 -45.617 1.00 57.66 71 PRO A C 1
ATOM 629 O O . PRO A 1 71 ? 20.227 -65.690 -46.504 1.00 57.66 71 PRO A O 1
ATOM 632 N N . SER A 1 72 ? 22.316 -65.103 -45.829 1.00 44.12 72 SER A N 1
ATOM 633 C CA . SER A 1 72 ? 23.143 -65.080 -47.081 1.00 44.12 72 SER A CA 1
ATOM 634 C C . SER A 1 72 ? 23.030 -63.935 -48.127 1.00 44.12 72 SER A C 1
ATOM 636 O O . SER A 1 72 ? 21.952 -63.378 -48.290 1.00 44.12 72 SER A O 1
ATOM 638 N N . PRO A 1 73 ? 24.068 -63.689 -48.986 1.00 58.66 73 PRO A N 1
ATOM 639 C CA . PRO A 1 73 ? 25.534 -63.768 -48.767 1.00 58.66 73 PRO A CA 1
ATOM 640 C C . PRO A 1 73 ? 26.416 -62.658 -49.443 1.00 58.66 73 PRO A C 1
ATOM 642 O O . PRO A 1 73 ? 26.061 -62.093 -50.469 1.00 58.66 73 PRO A O 1
ATOM 645 N N . SER A 1 74 ? 27.622 -62.472 -48.872 1.00 45.78 74 SER A N 1
ATOM 646 C CA . SER A 1 74 ? 28.994 -62.323 -49.450 1.00 45.78 74 SER A CA 1
ATOM 647 C C . SER A 1 74 ? 29.410 -61.295 -50.532 1.00 45.78 74 SER A C 1
ATOM 649 O O . SER A 1 74 ? 28.812 -61.232 -51.596 1.00 45.78 74 SER A O 1
ATOM 651 N N . ILE A 1 75 ? 30.576 -60.641 -50.295 1.00 45.34 75 ILE A N 1
ATOM 652 C CA . ILE A 1 75 ? 31.865 -60.618 -51.074 1.00 45.34 75 ILE A CA 1
ATOM 653 C C . ILE A 1 75 ? 32.897 -59.751 -50.273 1.00 45.34 75 ILE A C 1
ATOM 655 O O . ILE A 1 75 ? 32.619 -58.588 -50.005 1.00 45.34 75 ILE A O 1
ATOM 659 N N . LEU A 1 76 ? 33.904 -60.316 -49.572 1.00 39.06 76 LEU A N 1
ATOM 660 C CA . LEU A 1 76 ? 35.343 -60.565 -49.902 1.00 39.06 76 LEU A CA 1
ATOM 661 C C . LEU A 1 76 ? 36.203 -59.316 -50.283 1.00 39.06 76 LEU A C 1
ATOM 663 O O . LEU A 1 76 ? 36.038 -58.796 -51.377 1.00 39.06 76 LEU A O 1
ATOM 667 N N . THR A 1 77 ? 37.090 -58.748 -49.426 1.00 42.06 77 THR A N 1
ATOM 668 C CA . THR A 1 77 ? 38.526 -59.077 -49.065 1.00 42.06 77 THR A CA 1
ATOM 669 C C . THR A 1 77 ? 39.522 -58.002 -49.588 1.00 42.06 77 THR A C 1
ATOM 671 O O . THR A 1 77 ? 39.123 -57.283 -50.497 1.00 42.06 77 THR A O 1
ATOM 674 N N . PRO A 1 78 ? 40.838 -57.947 -49.226 1.00 54.78 78 PRO A N 1
ATOM 675 C CA . PRO A 1 78 ? 41.559 -58.260 -47.965 1.00 54.78 78 PRO A CA 1
ATOM 676 C C . PRO A 1 78 ? 42.747 -57.295 -47.594 1.00 54.78 78 PRO A C 1
ATOM 678 O O . PRO A 1 78 ? 43.139 -56.429 -48.367 1.00 54.78 78 PRO A O 1
ATOM 681 N N . LEU A 1 79 ? 43.411 -57.609 -46.459 1.00 34.44 79 LEU A N 1
ATOM 682 C CA . LEU A 1 79 ? 44.862 -57.471 -46.143 1.00 34.44 79 LEU A CA 1
ATOM 683 C C . LEU A 1 79 ? 45.454 -56.084 -45.772 1.00 34.44 79 LEU A C 1
ATOM 685 O O . LEU A 1 79 ? 45.682 -55.255 -46.641 1.00 34.44 79 LEU A O 1
ATOM 689 N N . LYS A 1 80 ? 45.953 -55.916 -44.528 1.00 35.81 80 LYS A N 1
ATOM 690 C CA . LYS A 1 80 ? 47.360 -56.210 -44.143 1.00 35.81 80 LYS A CA 1
ATOM 691 C C . LYS A 1 80 ? 47.613 -56.043 -42.629 1.00 35.81 80 LYS A C 1
ATOM 693 O O . LYS A 1 80 ? 46.939 -55.289 -41.942 1.00 35.81 80 LYS A O 1
ATOM 698 N N . MET A 1 81 ? 48.583 -56.813 -42.142 1.00 36.66 81 MET A N 1
ATOM 699 C CA . MET A 1 81 ? 48.889 -57.179 -40.756 1.00 36.66 81 MET A CA 1
ATOM 700 C C . MET A 1 81 ? 50.248 -56.591 -40.312 1.00 36.66 81 MET A C 1
ATOM 702 O O . MET A 1 81 ? 51.134 -56.474 -41.158 1.00 36.66 81 MET A O 1
ATOM 706 N N . HIS A 1 82 ? 50.400 -56.391 -38.990 1.00 36.19 82 HIS A N 1
ATOM 707 C CA . HIS A 1 82 ? 51.623 -56.237 -38.159 1.00 36.19 82 HIS A CA 1
ATOM 708 C C . HIS A 1 82 ? 52.034 -54.822 -37.702 1.00 36.19 82 HIS A C 1
ATOM 710 O O . HIS A 1 82 ? 52.524 -54.026 -38.494 1.00 36.19 82 HIS A O 1
ATOM 716 N N . ILE A 1 83 ? 51.945 -54.566 -36.386 1.00 45.69 83 ILE A N 1
ATOM 717 C CA . ILE A 1 83 ? 53.056 -54.506 -35.394 1.00 45.69 83 ILE A CA 1
ATOM 718 C C . ILE A 1 83 ? 52.460 -54.032 -34.041 1.00 45.69 83 ILE A C 1
ATOM 720 O O . ILE A 1 83 ? 51.703 -53.061 -34.035 1.00 45.69 83 ILE A O 1
ATOM 724 N N . PRO A 1 84 ? 52.762 -54.678 -32.895 1.00 53.41 84 PRO A N 1
ATOM 725 C CA . PRO A 1 84 ? 52.292 -54.243 -31.584 1.00 53.41 84 PRO A CA 1
ATOM 726 C C . PRO A 1 84 ? 53.320 -53.311 -30.928 1.00 53.41 84 PRO A C 1
ATOM 728 O O . PRO A 1 84 ? 54.454 -53.714 -30.679 1.00 53.41 84 PRO A O 1
ATOM 731 N N . THR A 1 85 ? 52.912 -52.090 -30.582 1.00 47.50 85 THR A N 1
ATOM 732 C CA . THR A 1 85 ? 53.697 -51.218 -29.698 1.00 47.50 85 THR A CA 1
ATOM 733 C C . THR A 1 85 ? 52.846 -50.859 -28.491 1.00 47.50 85 THR A C 1
ATOM 735 O O . THR A 1 85 ? 51.885 -50.098 -28.570 1.00 47.50 85 THR A O 1
ATOM 738 N N . LEU A 1 86 ? 53.205 -51.483 -27.375 1.00 50.19 86 LEU A N 1
ATOM 739 C CA . LEU A 1 86 ? 52.722 -51.226 -26.031 1.00 50.19 86 LEU A CA 1
ATOM 740 C C . LEU A 1 86 ? 53.048 -49.770 -25.651 1.00 50.19 86 LEU A C 1
ATOM 742 O O . LEU A 1 86 ? 54.211 -49.440 -25.432 1.00 50.19 86 LEU A O 1
ATOM 746 N N . LEU A 1 87 ? 52.035 -48.903 -25.570 1.00 46.06 87 LEU A N 1
ATOM 747 C CA . LEU A 1 87 ? 52.163 -47.584 -24.953 1.00 46.06 87 LEU A CA 1
ATOM 748 C C . LEU A 1 87 ? 51.019 -47.383 -23.956 1.00 46.06 87 LEU A C 1
ATOM 750 O O . LEU A 1 87 ? 49.873 -47.110 -24.306 1.00 46.06 87 LEU A O 1
ATOM 754 N N . THR A 1 88 ? 51.356 -47.569 -22.686 1.00 52.38 88 THR A N 1
ATOM 755 C CA . THR A 1 88 ? 50.565 -47.195 -21.517 1.00 52.38 88 THR A CA 1
ATOM 756 C C . THR A 1 88 ? 50.363 -45.679 -21.498 1.00 52.38 88 THR A C 1
ATOM 758 O O . THR A 1 88 ? 51.249 -44.943 -21.067 1.00 52.38 88 THR A O 1
ATOM 761 N N . ALA A 1 89 ? 49.203 -45.207 -21.957 1.00 48.53 89 ALA A N 1
ATOM 762 C CA . ALA A 1 89 ? 48.760 -43.827 -21.783 1.00 48.53 89 ALA A CA 1
ATOM 763 C C . ALA A 1 89 ? 47.658 -43.785 -20.717 1.00 48.53 89 ALA A C 1
ATOM 765 O O . ALA A 1 89 ? 46.506 -44.140 -20.957 1.00 48.53 89 ALA A O 1
ATOM 766 N N . LEU A 1 90 ? 48.051 -43.376 -19.512 1.00 51.97 90 LEU A N 1
ATOM 767 C CA . LEU A 1 90 ? 47.177 -43.085 -18.383 1.00 51.97 90 LEU A CA 1
ATOM 768 C C . LEU A 1 90 ? 46.368 -41.816 -18.703 1.00 51.97 90 LEU A C 1
ATOM 770 O O . LEU A 1 90 ? 46.815 -40.700 -18.445 1.00 51.97 90 LEU A O 1
ATOM 774 N N . THR A 1 91 ? 45.190 -41.968 -19.308 1.00 50.56 91 THR A N 1
ATOM 775 C CA . THR A 1 91 ? 44.259 -40.853 -19.505 1.00 50.56 91 THR A CA 1
ATOM 776 C C . THR A 1 91 ? 43.561 -40.550 -18.184 1.00 50.56 91 THR A C 1
ATOM 778 O O . THR A 1 91 ? 42.655 -41.270 -17.763 1.00 50.56 91 THR A O 1
ATOM 781 N N . LEU A 1 92 ? 44.003 -39.481 -17.524 1.00 50.25 92 LEU A N 1
ATOM 782 C CA . LEU A 1 92 ? 43.280 -38.827 -16.439 1.00 50.25 92 LEU A CA 1
ATOM 783 C C . LEU A 1 92 ? 41.891 -38.417 -16.949 1.00 50.25 92 LEU A C 1
ATOM 785 O O . LEU A 1 92 ? 41.776 -37.511 -17.773 1.00 50.25 92 LEU A O 1
ATOM 789 N N . LEU A 1 93 ? 40.841 -39.087 -16.468 1.00 53.88 93 LEU A N 1
ATOM 790 C CA . LEU A 1 93 ? 39.474 -38.598 -16.618 1.00 53.88 93 LEU A CA 1
ATOM 791 C C . LEU A 1 93 ? 39.346 -37.291 -15.818 1.00 53.88 93 LEU A C 1
ATOM 793 O O . LEU A 1 93 ? 39.560 -37.316 -14.603 1.00 53.88 93 LEU A O 1
ATOM 797 N N . PRO A 1 94 ? 38.990 -36.152 -16.435 1.00 53.66 94 PRO A N 1
ATOM 798 C CA . PRO A 1 94 ? 38.582 -34.990 -15.671 1.00 53.66 94 PRO A CA 1
ATOM 799 C C . PRO A 1 94 ? 37.239 -35.317 -15.017 1.00 53.66 94 PRO A C 1
ATOM 801 O O . PRO A 1 94 ? 36.219 -35.461 -15.688 1.00 53.66 94 PRO A O 1
ATOM 804 N N . SER A 1 95 ? 37.240 -35.446 -13.693 1.00 52.53 95 SER A N 1
ATOM 805 C CA . SER A 1 95 ? 36.022 -35.435 -12.891 1.00 52.53 95 SER A CA 1
ATOM 806 C C . SER A 1 95 ? 35.294 -34.120 -13.164 1.00 52.53 95 SER A C 1
ATOM 808 O O . SER A 1 95 ? 35.697 -33.063 -12.679 1.00 52.53 95 SER A O 1
ATOM 810 N N . SER A 1 96 ? 34.239 -34.167 -13.975 1.00 54.09 96 SER A N 1
ATOM 811 C CA . SER A 1 96 ? 33.331 -33.045 -14.171 1.00 54.09 96 SER A CA 1
ATOM 812 C C . SER A 1 96 ? 32.659 -32.736 -12.834 1.00 54.09 96 SER A C 1
ATOM 814 O O . SER A 1 96 ? 31.708 -33.409 -12.431 1.00 54.09 96 SER A O 1
ATOM 816 N N . LEU A 1 97 ? 33.178 -31.735 -12.124 1.00 54.16 97 LEU A N 1
ATOM 817 C CA . LEU A 1 97 ? 32.495 -31.108 -11.001 1.00 54.16 97 LEU A CA 1
ATOM 818 C C . LEU A 1 97 ? 31.157 -30.585 -11.527 1.00 54.16 97 LEU A C 1
ATOM 820 O O . LEU A 1 97 ? 31.099 -29.597 -12.257 1.00 54.16 97 LEU A O 1
ATOM 824 N N . SER A 1 98 ? 30.078 -31.285 -11.187 1.00 55.62 98 SER A N 1
ATOM 825 C CA . SER A 1 98 ? 28.725 -30.782 -11.381 1.00 55.62 98 SER A CA 1
ATOM 826 C C . SER A 1 98 ? 28.567 -29.592 -10.445 1.00 55.62 98 SER A C 1
ATOM 828 O O . SER A 1 98 ? 28.366 -29.762 -9.245 1.00 55.62 98 SER A O 1
ATOM 830 N N . ILE A 1 99 ? 28.738 -28.384 -10.983 1.00 54.38 99 ILE A N 1
ATOM 831 C CA . ILE A 1 99 ? 28.408 -27.149 -10.277 1.00 54.38 99 ILE A CA 1
ATOM 832 C C . ILE A 1 99 ? 26.932 -27.285 -9.892 1.00 54.38 99 ILE A C 1
ATOM 834 O O . ILE A 1 99 ? 26.105 -27.481 -10.790 1.00 54.38 99 ILE A O 1
ATOM 838 N N . PRO A 1 100 ? 26.567 -27.227 -8.599 1.00 52.41 100 PRO A N 1
ATOM 839 C CA . PRO A 1 100 ? 25.167 -27.166 -8.236 1.00 52.41 100 PRO A CA 1
ATOM 840 C C . PRO A 1 100 ? 24.604 -25.925 -8.922 1.00 52.41 100 PRO A C 1
ATOM 842 O O . PRO A 1 100 ? 25.043 -24.805 -8.658 1.00 52.41 100 PRO A O 1
ATOM 845 N N . LEU A 1 101 ? 23.665 -26.130 -9.846 1.00 45.12 101 LEU A N 1
ATOM 846 C CA . LEU A 1 101 ? 22.820 -25.063 -10.352 1.00 45.12 101 LEU A CA 1
ATOM 847 C C . LEU A 1 101 ? 22.089 -24.506 -9.133 1.00 45.12 101 LEU A C 1
ATOM 849 O O . LEU A 1 101 ? 21.056 -25.029 -8.718 1.00 45.12 101 LEU A O 1
ATOM 853 N N . ILE A 1 102 ? 22.658 -23.463 -8.526 1.00 47.28 102 ILE A N 1
ATOM 854 C CA . ILE A 1 102 ? 21.921 -22.553 -7.664 1.00 47.28 102 ILE A CA 1
ATOM 855 C C . ILE A 1 102 ? 20.774 -22.105 -8.551 1.00 47.28 102 ILE A C 1
ATOM 857 O O . ILE A 1 102 ? 20.979 -21.358 -9.510 1.00 47.28 102 ILE A O 1
ATOM 861 N N . SER A 1 103 ? 19.583 -22.640 -8.291 1.00 41.12 103 SER A N 1
ATOM 862 C CA . SER A 1 103 ? 18.379 -22.169 -8.942 1.00 41.12 103 SER A CA 1
ATOM 863 C C . SER A 1 103 ? 18.282 -20.704 -8.552 1.00 41.12 103 SER A C 1
ATOM 865 O O . SER A 1 103 ? 17.979 -20.376 -7.403 1.00 41.12 103 SER A O 1
ATOM 867 N N . ARG A 1 104 ? 18.698 -19.817 -9.464 1.00 41.78 104 ARG A N 1
ATOM 868 C CA . ARG A 1 104 ? 18.574 -18.375 -9.299 1.00 41.78 104 ARG A CA 1
ATOM 869 C C . ARG A 1 104 ? 17.097 -18.175 -9.038 1.00 41.78 104 ARG A C 1
ATOM 871 O O . ARG A 1 104 ? 16.306 -18.352 -9.963 1.00 41.78 104 ARG A O 1
ATOM 878 N N . ARG A 1 105 ? 16.725 -17.892 -7.783 1.00 52.09 105 ARG A N 1
ATOM 879 C CA . ARG A 1 105 ? 15.348 -17.544 -7.444 1.00 52.09 105 ARG A CA 1
ATOM 880 C C . ARG A 1 105 ? 14.972 -16.459 -8.440 1.00 52.09 105 ARG A C 1
ATOM 882 O O . ARG A 1 105 ? 15.623 -15.412 -8.461 1.00 52.09 105 ARG A O 1
ATOM 889 N N . GLN A 1 106 ? 14.055 -16.781 -9.350 1.00 62.53 106 GLN A N 1
ATOM 890 C CA . GLN A 1 106 ? 13.659 -15.849 -10.393 1.00 62.53 106 GLN A CA 1
ATOM 891 C C . GLN A 1 106 ? 13.239 -14.569 -9.672 1.00 62.53 106 GLN A C 1
ATOM 893 O O . GLN A 1 106 ? 12.497 -14.630 -8.688 1.00 62.53 106 GLN A O 1
ATOM 898 N N . SER A 1 107 ? 13.818 -13.435 -10.068 1.00 83.75 107 SER A N 1
ATOM 899 C CA . SER A 1 107 ? 13.452 -12.152 -9.477 1.00 83.75 107 SER A CA 1
ATOM 900 C C . SER A 1 107 ? 11.938 -11.973 -9.622 1.00 83.75 107 SER A C 1
ATOM 902 O O . SER A 1 107 ? 11.403 -12.343 -10.672 1.00 83.75 107 SER A O 1
ATOM 904 N N . PRO A 1 108 ? 11.234 -11.434 -8.607 1.00 94.81 108 PRO A N 1
ATOM 905 C CA . PRO A 1 108 ? 9.801 -11.184 -8.723 1.00 94.81 108 PRO A CA 1
ATOM 906 C C . PRO A 1 108 ? 9.499 -10.411 -10.012 1.00 94.81 108 PRO A C 1
ATOM 908 O O . PRO A 1 108 ? 10.271 -9.524 -10.377 1.00 94.81 108 PRO A O 1
ATOM 911 N N . CYS A 1 109 ? 8.390 -10.716 -10.694 1.00 95.94 109 CYS A N 1
ATOM 912 C CA . CYS A 1 109 ? 8.106 -10.200 -12.044 1.00 95.94 109 CYS A CA 1
ATOM 913 C C . CYS A 1 109 ? 8.073 -8.661 -12.155 1.00 95.94 109 CYS A C 1
ATOM 915 O O . CYS A 1 109 ? 8.187 -8.111 -13.247 1.00 95.94 109 CYS A O 1
ATOM 917 N N . PHE A 1 110 ? 7.913 -7.974 -11.024 1.00 96.81 110 PHE A N 1
ATOM 918 C CA . PHE A 1 110 ? 7.856 -6.520 -10.910 1.00 96.81 110 PHE A CA 1
ATOM 919 C C . PHE A 1 110 ? 9.212 -5.876 -10.578 1.00 96.81 110 PHE A C 1
ATOM 921 O O . PHE A 1 110 ? 9.368 -4.671 -10.739 1.00 96.81 110 PHE A O 1
ATOM 928 N N . VAL A 1 111 ? 10.218 -6.638 -10.136 1.00 96.75 111 VAL A N 1
ATOM 929 C CA . VAL A 1 111 ? 11.575 -6.114 -9.908 1.00 96.75 111 VAL A CA 1
ATOM 930 C C . VAL A 1 111 ? 12.312 -6.107 -11.246 1.00 96.75 111 VAL A C 1
ATOM 932 O O . VAL A 1 111 ? 12.876 -7.117 -11.658 1.00 96.75 111 VAL A O 1
ATOM 935 N N . ILE A 1 112 ? 12.263 -4.967 -11.938 1.00 95.12 112 ILE A N 1
ATOM 936 C CA . ILE A 1 112 ? 12.745 -4.833 -13.323 1.00 95.12 112 ILE A CA 1
ATOM 937 C C . ILE A 1 112 ? 14.073 -4.079 -13.461 1.00 95.12 112 ILE A C 1
ATOM 939 O O . ILE A 1 112 ? 14.690 -4.132 -14.522 1.00 95.12 112 ILE A O 1
ATOM 943 N N . GLY A 1 113 ? 14.504 -3.353 -12.429 1.00 94.81 113 GLY A N 1
ATOM 944 C CA . GLY A 1 113 ? 15.756 -2.600 -12.449 1.00 94.81 113 GLY A CA 1
ATOM 945 C C . GLY A 1 113 ? 16.882 -3.253 -11.648 1.00 94.81 113 GLY A C 1
ATOM 946 O O . GLY A 1 113 ? 16.737 -4.341 -11.091 1.00 94.81 113 GLY A O 1
ATOM 947 N N . SER A 1 114 ? 18.027 -2.573 -11.604 1.00 95.00 114 SER A N 1
ATOM 948 C CA . SER A 1 114 ? 19.262 -3.039 -10.960 1.00 95.00 114 SER A CA 1
ATOM 949 C C . SER A 1 114 ? 19.628 -2.287 -9.676 1.00 95.00 114 SER A C 1
ATOM 951 O O . SER A 1 114 ? 20.603 -2.649 -9.017 1.00 95.00 114 SER A O 1
ATOM 953 N N . THR A 1 115 ? 18.875 -1.252 -9.294 1.00 97.12 115 THR A N 1
ATOM 954 C CA . THR A 1 115 ? 19.106 -0.503 -8.057 1.00 97.12 115 THR A CA 1
ATOM 955 C C . THR A 1 115 ? 18.840 -1.401 -6.842 1.00 97.12 115 THR A C 1
ATOM 957 O O . THR A 1 115 ? 17.747 -1.967 -6.733 1.00 97.12 115 THR A O 1
ATOM 960 N N . PRO A 1 116 ? 19.797 -1.524 -5.900 1.00 95.81 116 PRO A N 1
ATOM 961 C CA . PRO A 1 116 ? 19.601 -2.314 -4.690 1.00 95.81 116 PRO A CA 1
ATOM 962 C C . PRO A 1 116 ? 18.384 -1.848 -3.884 1.00 95.81 116 PRO A C 1
ATOM 964 O O . PRO A 1 116 ? 18.229 -0.662 -3.583 1.00 95.81 116 PRO A O 1
ATOM 967 N N . LEU A 1 117 ? 17.525 -2.795 -3.506 1.00 96.00 117 LEU A N 1
ATOM 968 C CA . LEU A 1 117 ? 16.363 -2.513 -2.668 1.00 96.00 117 LEU A CA 1
ATOM 969 C C . LEU A 1 117 ? 16.776 -2.401 -1.192 1.00 96.00 117 LEU A C 1
ATOM 971 O O . LEU A 1 117 ? 17.567 -3.221 -0.722 1.00 96.00 117 LEU A O 1
ATOM 975 N N . PRO A 1 118 ? 16.201 -1.455 -0.424 1.00 95.69 118 PRO A N 1
ATOM 976 C CA . PRO A 1 118 ? 16.305 -1.478 1.033 1.00 95.69 118 PRO A CA 1
ATOM 977 C C . PRO A 1 118 ? 15.824 -2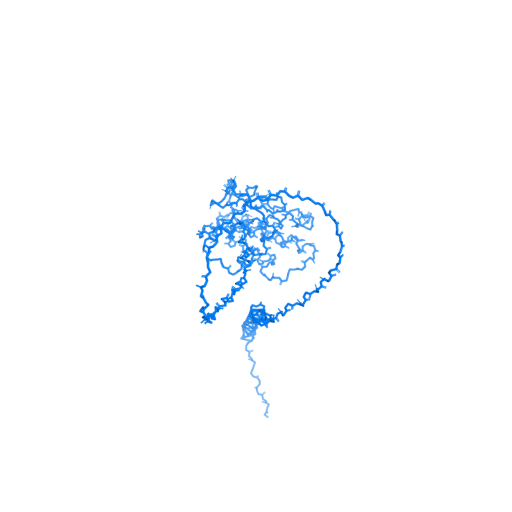.822 1.592 1.00 95.69 118 PRO A C 1
ATOM 979 O O . PRO A 1 118 ? 14.866 -3.385 1.060 1.00 95.69 118 PRO A O 1
ATOM 982 N N . ALA A 1 119 ? 16.438 -3.307 2.677 1.00 95.31 119 ALA A N 1
ATOM 983 C CA . ALA A 1 119 ? 16.171 -4.640 3.235 1.00 95.31 119 ALA A CA 1
ATOM 984 C C . ALA A 1 119 ? 14.672 -4.924 3.456 1.00 95.31 119 ALA A C 1
ATOM 986 O O . ALA A 1 119 ? 14.178 -5.966 3.031 1.00 95.31 119 ALA A O 1
ATOM 987 N N . GLU A 1 120 ? 13.932 -3.964 4.017 1.00 91.88 120 GLU A N 1
ATOM 988 C CA . GLU A 1 120 ? 12.482 -4.084 4.233 1.00 91.88 120 GLU A CA 1
ATOM 989 C C . GLU A 1 120 ? 11.702 -4.260 2.923 1.00 91.88 120 GLU A C 1
ATOM 991 O O . GLU A 1 120 ? 10.820 -5.109 2.805 1.00 91.88 120 GLU A O 1
ATOM 996 N N . THR A 1 121 ? 12.054 -3.491 1.890 1.00 95.69 121 THR A N 1
ATOM 997 C CA . THR A 1 121 ? 11.421 -3.602 0.571 1.00 95.69 121 THR A CA 1
ATOM 998 C C . THR A 1 121 ? 11.805 -4.905 -0.121 1.00 95.69 121 THR A C 1
ATOM 1000 O O . THR A 1 121 ? 10.957 -5.521 -0.760 1.00 95.69 121 THR A O 1
ATOM 1003 N N . LEU A 1 122 ? 13.059 -5.347 0.012 1.00 95.81 122 LEU A N 1
ATOM 1004 C CA . LEU A 1 122 ? 13.514 -6.622 -0.538 1.00 95.81 122 LEU A CA 1
ATOM 1005 C C . LEU A 1 122 ? 12.760 -7.793 0.096 1.00 95.81 122 LEU A C 1
ATOM 1007 O O . LEU A 1 122 ? 12.322 -8.693 -0.618 1.00 95.81 122 LEU A O 1
ATOM 1011 N N . LYS A 1 123 ? 12.572 -7.770 1.420 1.00 95.50 123 LYS A N 1
ATOM 1012 C CA . LYS A 1 123 ? 11.781 -8.778 2.128 1.00 95.50 123 LYS A CA 1
ATOM 1013 C C . LYS A 1 123 ? 10.345 -8.813 1.604 1.00 95.50 123 LYS A C 1
ATOM 1015 O O . LYS A 1 123 ? 9.875 -9.874 1.217 1.00 95.50 123 LYS A O 1
ATOM 1020 N N . ILE A 1 124 ? 9.687 -7.659 1.496 1.00 95.94 124 ILE A N 1
ATOM 1021 C CA . ILE A 1 124 ? 8.324 -7.565 0.950 1.00 95.94 124 ILE A CA 1
ATOM 1022 C C . ILE A 1 124 ? 8.260 -8.085 -0.495 1.00 95.94 124 ILE A C 1
ATOM 1024 O O . ILE A 1 124 ? 7.376 -8.868 -0.828 1.00 95.94 124 ILE A O 1
ATOM 1028 N N . ALA A 1 125 ? 9.209 -7.703 -1.354 1.00 97.25 125 ALA A N 1
ATOM 1029 C CA . ALA A 1 125 ? 9.264 -8.180 -2.737 1.00 97.25 125 ALA A CA 1
ATOM 1030 C C . ALA A 1 125 ? 9.403 -9.709 -2.807 1.00 97.25 125 ALA A C 1
ATOM 1032 O O . ALA A 1 125 ? 8.747 -10.368 -3.613 1.00 97.25 125 ALA A O 1
ATOM 1033 N N . ASN A 1 126 ? 10.229 -10.273 -1.927 1.00 96.19 126 ASN A N 1
ATOM 1034 C CA . ASN A 1 126 ? 10.426 -11.708 -1.790 1.00 96.19 126 ASN A CA 1
ATOM 1035 C C . ASN A 1 126 ? 9.172 -12.432 -1.283 1.00 96.19 126 ASN A C 1
ATOM 1037 O O . ASN A 1 126 ? 8.883 -13.521 -1.778 1.00 96.19 126 ASN A O 1
ATOM 1041 N N . ASP A 1 127 ? 8.446 -11.850 -0.330 1.00 95.94 127 ASP A N 1
ATOM 1042 C CA . ASP A 1 127 ? 7.214 -12.416 0.233 1.00 95.94 127 ASP A CA 1
ATOM 1043 C C . ASP A 1 127 ? 6.060 -12.374 -0.791 1.00 95.94 127 ASP A C 1
ATOM 1045 O O . ASP A 1 127 ? 5.214 -13.266 -0.836 1.00 95.94 127 ASP A O 1
ATOM 1049 N N . LEU A 1 128 ? 6.050 -11.370 -1.674 1.00 97.50 128 LEU A N 1
ATOM 1050 C CA . LEU A 1 128 ? 5.031 -11.203 -2.715 1.00 97.50 128 LEU A CA 1
ATOM 1051 C C . LEU A 1 128 ? 5.320 -11.969 -4.011 1.00 97.50 128 LEU A C 1
ATOM 1053 O O . LEU A 1 128 ? 4.433 -12.058 -4.859 1.00 97.50 128 LEU A O 1
ATOM 1057 N N . ALA A 1 129 ? 6.515 -12.542 -4.173 1.00 96.12 129 ALA A N 1
ATOM 1058 C CA . ALA A 1 129 ? 6.986 -13.113 -5.437 1.00 96.12 129 ALA A CA 1
ATOM 1059 C C . ALA A 1 129 ? 6.061 -14.187 -6.041 1.00 96.12 129 ALA A C 1
ATOM 1061 O O . ALA A 1 129 ? 5.954 -14.279 -7.258 1.00 96.12 129 ALA A O 1
ATOM 1062 N N . SER A 1 130 ? 5.398 -14.993 -5.204 1.00 95.50 130 SER A N 1
ATOM 1063 C CA . SER A 1 130 ? 4.442 -16.026 -5.636 1.00 95.50 130 SER A CA 1
ATOM 1064 C C . SER A 1 130 ? 2.980 -15.574 -5.595 1.00 95.50 130 SER A C 1
ATOM 1066 O O . SER A 1 130 ? 2.104 -16.304 -6.047 1.00 95.50 130 SER A O 1
ATOM 1068 N N . THR A 1 131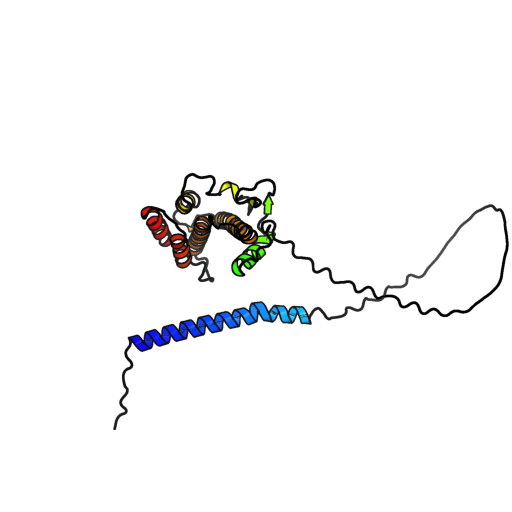 ? 2.707 -14.409 -5.009 1.00 96.56 131 THR A N 1
ATOM 1069 C CA . THR A 1 131 ? 1.350 -13.878 -4.804 1.00 96.56 131 THR A CA 1
ATOM 1070 C C . THR A 1 131 ? 0.969 -12.890 -5.903 1.00 96.56 131 THR A C 1
ATOM 1072 O O . THR A 1 131 ? -0.191 -12.816 -6.305 1.00 96.56 131 THR A O 1
ATOM 1075 N N . VAL A 1 132 ? 1.948 -12.124 -6.384 1.00 98.38 132 VAL A N 1
ATOM 1076 C CA . VAL A 1 132 ? 1.765 -11.087 -7.397 1.00 98.38 132 VAL A CA 1
ATOM 1077 C C . VAL A 1 132 ? 2.224 -11.603 -8.754 1.00 98.38 132 VAL A C 1
ATOM 1079 O O . VAL A 1 132 ? 3.341 -12.092 -8.907 1.00 98.38 132 VAL A O 1
ATOM 1082 N N . THR A 1 133 ? 1.364 -11.437 -9.751 1.00 98.38 133 THR A N 1
ATOM 1083 C CA . THR A 1 133 ? 1.685 -11.651 -11.168 1.00 98.38 133 THR A CA 1
ATOM 1084 C C . THR A 1 133 ? 1.807 -10.304 -11.872 1.00 98.38 133 THR A C 1
ATOM 1086 O O . THR A 1 133 ? 1.416 -9.274 -11.320 1.00 98.38 133 THR A O 1
ATOM 1089 N N . CYS A 1 134 ? 2.374 -10.295 -13.077 1.00 98.31 134 CYS A N 1
ATOM 1090 C CA . CYS A 1 134 ? 2.586 -9.067 -13.831 1.00 98.31 134 CYS A CA 1
ATOM 1091 C C . CYS A 1 134 ? 2.065 -9.205 -15.257 1.00 98.31 134 CYS A C 1
ATOM 1093 O O . CYS A 1 134 ? 2.301 -10.222 -15.908 1.00 98.31 134 CYS A O 1
ATOM 1095 N N . ASP A 1 135 ? 1.431 -8.150 -15.759 1.00 98.00 135 ASP A N 1
ATOM 1096 C CA . ASP A 1 135 ? 1.143 -7.978 -17.176 1.00 98.00 135 ASP A CA 1
ATOM 1097 C C . ASP A 1 135 ? 2.148 -6.992 -17.782 1.00 98.00 135 ASP A C 1
ATOM 1099 O O . ASP A 1 135 ? 2.098 -5.785 -17.547 1.00 98.00 135 ASP A O 1
ATOM 1103 N N . ALA A 1 136 ? 3.085 -7.518 -18.571 1.00 96.56 136 ALA A N 1
ATOM 1104 C CA . ALA A 1 136 ? 4.133 -6.726 -19.208 1.00 96.56 136 ALA A CA 1
ATOM 1105 C C . ALA A 1 136 ? 3.638 -5.865 -20.385 1.00 96.56 136 ALA A C 1
ATOM 1107 O O . ALA A 1 136 ? 4.397 -5.017 -20.870 1.00 96.56 136 ALA A O 1
ATOM 1108 N N . SER A 1 137 ? 2.403 -6.080 -20.854 1.00 97.31 137 SER A N 1
ATOM 1109 C CA . SER A 1 137 ? 1.796 -5.297 -21.936 1.00 97.31 137 SER A CA 1
ATOM 1110 C C . SER A 1 137 ? 1.227 -3.958 -21.456 1.00 97.31 137 SER A C 1
ATOM 1112 O O . SER A 1 137 ? 1.102 -3.027 -22.248 1.00 97.31 137 SER A O 1
ATOM 1114 N N . VAL A 1 138 ? 0.950 -3.825 -20.154 1.00 97.75 138 VAL A N 1
ATOM 1115 C CA . VAL A 1 138 ? 0.422 -2.604 -19.535 1.00 97.75 138 VAL A CA 1
ATOM 1116 C C . VAL A 1 138 ? 1.476 -2.017 -18.602 1.00 97.75 138 VAL A C 1
ATOM 1118 O O . VAL A 1 138 ? 2.058 -2.727 -17.786 1.00 97.75 138 VAL A O 1
ATOM 1121 N N . ARG A 1 139 ? 1.745 -0.711 -18.721 1.00 96.56 139 ARG A N 1
ATOM 1122 C CA . ARG A 1 139 ? 2.798 -0.024 -17.952 1.00 96.56 139 ARG A CA 1
ATOM 1123 C C . ARG A 1 139 ? 2.266 1.229 -17.257 1.00 96.56 139 ARG A C 1
ATOM 1125 O O . ARG A 1 139 ? 2.510 2.336 -17.729 1.00 96.56 139 ARG A O 1
ATOM 1132 N N . PRO A 1 140 ? 1.515 1.072 -16.157 1.00 95.31 140 PRO A N 1
ATOM 1133 C CA . PRO A 1 140 ? 0.735 2.163 -15.576 1.00 95.31 140 PRO A CA 1
ATOM 1134 C C . PRO A 1 140 ? 1.573 3.196 -14.815 1.00 95.31 140 PRO A C 1
ATOM 1136 O O . PRO A 1 140 ? 1.061 4.261 -14.501 1.00 95.31 140 PRO A O 1
ATOM 1139 N N . LEU A 1 141 ? 2.831 2.890 -14.482 1.00 95.00 141 LEU A N 1
ATOM 1140 C CA . LEU A 1 141 ? 3.697 3.789 -13.723 1.00 95.00 141 LEU A CA 1
ATOM 1141 C C . LEU A 1 141 ? 5.159 3.568 -14.111 1.00 95.00 141 LEU A C 1
ATOM 1143 O O . LEU A 1 141 ? 5.668 2.462 -13.956 1.00 95.00 141 LEU A O 1
ATOM 1147 N N . GLN A 1 142 ? 5.849 4.615 -14.569 1.00 94.44 142 GLN A N 1
ATOM 1148 C CA . GLN A 1 142 ? 7.308 4.626 -14.797 1.00 94.44 142 GLN A CA 1
ATOM 1149 C C . GLN A 1 142 ? 7.838 3.419 -15.604 1.00 94.44 142 GLN A C 1
ATOM 1151 O O . GLN A 1 142 ? 8.882 2.855 -15.286 1.00 94.44 142 GLN A O 1
ATOM 1156 N N . ASN A 1 143 ? 7.110 3.007 -16.651 1.00 94.38 143 ASN A N 1
ATOM 1157 C CA . ASN A 1 143 ? 7.423 1.846 -17.502 1.00 94.38 143 ASN A CA 1
ATOM 1158 C C . ASN A 1 143 ? 7.458 0.480 -16.787 1.00 94.38 143 ASN A C 1
ATOM 1160 O O . ASN A 1 143 ? 7.898 -0.516 -17.369 1.00 94.38 143 ASN A O 1
ATOM 1164 N N . ILE A 1 144 ? 6.960 0.403 -15.557 1.00 95.94 144 ILE A N 1
ATOM 1165 C CA . ILE A 1 144 ? 6.878 -0.831 -14.776 1.00 95.94 144 ILE A CA 1
ATOM 1166 C C . ILE A 1 144 ? 5.659 -1.646 -15.235 1.00 95.94 144 ILE A C 1
ATOM 1168 O O . ILE A 1 144 ? 4.596 -1.047 -15.400 1.00 95.94 144 ILE A O 1
ATOM 1172 N N . PRO A 1 145 ? 5.781 -2.978 -15.414 1.00 97.62 145 PRO A N 1
ATOM 1173 C CA . PRO A 1 145 ? 4.647 -3.866 -15.673 1.00 97.62 145 PRO A CA 1
ATOM 1174 C C . PRO A 1 145 ? 3.503 -3.692 -14.671 1.00 97.62 145 PRO A C 1
ATOM 1176 O O . PRO A 1 145 ? 3.734 -3.471 -13.484 1.00 97.62 145 PRO A O 1
ATOM 1179 N N . ASP A 1 146 ? 2.267 -3.842 -15.130 1.00 98.44 146 ASP A N 1
ATOM 1180 C CA . ASP A 1 146 ? 1.101 -3.781 -14.255 1.00 98.44 146 ASP A CA 1
ATOM 1181 C C . ASP A 1 146 ? 1.086 -4.978 -13.301 1.00 98.44 146 ASP A C 1
ATOM 1183 O O . ASP A 1 146 ? 1.167 -6.129 -13.733 1.00 98.44 146 ASP A O 1
ATOM 1187 N N . THR A 1 147 ? 0.996 -4.712 -12.000 1.00 98.44 147 THR A N 1
ATOM 1188 C CA . THR A 1 147 ? 1.027 -5.748 -10.964 1.00 98.44 147 THR A CA 1
ATOM 1189 C C . THR A 1 147 ? -0.380 -6.187 -10.594 1.00 98.44 147 THR A C 1
ATOM 1191 O O . THR A 1 147 ? -1.298 -5.373 -10.488 1.00 98.44 147 THR A O 1
ATOM 1194 N N . ILE A 1 148 ? -0.560 -7.494 -10.405 1.00 98.69 148 ILE A N 1
ATOM 1195 C CA . ILE A 1 148 ? -1.865 -8.120 -10.201 1.00 98.69 148 ILE A CA 1
ATOM 1196 C C . ILE A 1 148 ? -1.808 -9.027 -8.970 1.00 98.69 148 ILE A C 1
ATOM 1198 O O . ILE A 1 148 ? -1.020 -9.971 -8.929 1.00 98.69 148 ILE A O 1
ATOM 1202 N N . SER A 1 149 ? -2.674 -8.775 -7.985 1.00 98.69 149 SER A N 1
ATOM 1203 C CA . SER A 1 149 ? -2.839 -9.608 -6.783 1.00 98.69 149 SER A CA 1
ATOM 1204 C C . SER A 1 149 ? -4.308 -9.965 -6.610 1.00 98.69 149 SER A C 1
ATOM 1206 O O . SER A 1 149 ? -5.149 -9.076 -6.503 1.00 98.69 149 SER A O 1
ATOM 1208 N N . GLY A 1 150 ? -4.634 -11.260 -6.579 1.00 97.75 150 GLY A N 1
ATOM 1209 C CA . GLY A 1 150 ? -6.006 -11.739 -6.363 1.00 97.75 150 GLY A CA 1
ATOM 1210 C C . GLY A 1 150 ? -7.058 -11.066 -7.256 1.00 97.75 150 GLY A C 1
ATOM 1211 O O . GLY A 1 150 ? -8.125 -10.697 -6.774 1.00 97.75 150 GLY A O 1
ATOM 1212 N N . GLY A 1 151 ? -6.724 -10.844 -8.533 1.00 97.50 151 GLY A N 1
ATOM 1213 C CA . GLY A 1 151 ? -7.590 -10.201 -9.530 1.00 97.50 151 GLY A CA 1
ATOM 1214 C C . GLY A 1 151 ? -7.577 -8.666 -9.535 1.00 97.50 151 GLY A C 1
ATOM 1215 O O . GLY A 1 151 ? -8.078 -8.064 -10.481 1.00 97.50 151 GLY A O 1
ATOM 1216 N N . VAL A 1 152 ? -6.979 -8.012 -8.537 1.00 98.62 152 VAL A N 1
ATOM 1217 C CA . VAL A 1 152 ? -6.825 -6.549 -8.506 1.00 98.62 152 VAL A CA 1
ATOM 1218 C C . VAL A 1 152 ? -5.591 -6.160 -9.309 1.00 98.62 152 VAL A C 1
ATOM 1220 O O . VAL A 1 152 ? -4.507 -6.652 -9.008 1.00 98.62 152 VAL A O 1
ATOM 1223 N N . ARG A 1 153 ? -5.744 -5.267 -10.293 1.00 98.50 153 ARG A N 1
ATOM 1224 C CA . ARG A 1 153 ? -4.634 -4.703 -11.084 1.00 98.50 153 ARG A CA 1
ATOM 1225 C C . ARG A 1 153 ? -4.236 -3.340 -10.529 1.00 98.50 153 ARG A C 1
ATOM 1227 O O . ARG A 1 153 ? -5.131 -2.545 -10.234 1.00 98.50 153 ARG A O 1
ATOM 1234 N N . PHE A 1 154 ? -2.946 -3.023 -10.451 1.00 98.56 154 PHE A N 1
ATOM 1235 C CA . PHE A 1 154 ? -2.500 -1.694 -10.018 1.00 98.56 154 PHE A CA 1
ATOM 1236 C C . PHE A 1 154 ? -3.076 -0.594 -10.918 1.00 98.56 154 PHE A C 1
ATOM 1238 O O . PHE A 1 154 ? -3.595 0.394 -10.408 1.00 98.56 154 PHE A O 1
ATOM 1245 N N . SER A 1 155 ? -3.077 -0.792 -12.240 1.00 97.88 155 SER A N 1
ATOM 1246 C CA . SER A 1 155 ? -3.647 0.159 -13.209 1.00 97.88 155 SER A CA 1
ATOM 1247 C C . SER A 1 155 ? -5.099 0.560 -12.918 1.00 97.88 155 SER A C 1
ATOM 1249 O O . SER A 1 155 ? -5.473 1.704 -13.166 1.00 97.88 155 SER A O 1
ATOM 1251 N N . SER A 1 156 ? -5.898 -0.349 -12.346 1.00 97.50 156 SER A N 1
ATOM 1252 C CA . SER A 1 156 ? -7.307 -0.102 -12.001 1.00 97.50 156 SER A CA 1
ATOM 1253 C C . SER A 1 156 ? -7.504 0.767 -10.755 1.00 97.50 156 SER A C 1
ATOM 1255 O O . SER A 1 156 ? -8.603 1.253 -10.508 1.00 97.50 156 SER A O 1
ATOM 1257 N N . ILE A 1 157 ? -6.447 0.956 -9.966 1.00 97.69 157 ILE A N 1
ATOM 1258 C CA . ILE A 1 157 ? -6.453 1.724 -8.718 1.00 97.69 157 ILE A CA 1
ATOM 1259 C C . ILE A 1 157 ? -5.271 2.698 -8.657 1.00 97.69 157 ILE A C 1
ATOM 1261 O O . ILE A 1 157 ? -4.841 3.077 -7.572 1.00 97.69 157 ILE A O 1
ATOM 1265 N N . ASN A 1 158 ? -4.722 3.090 -9.809 1.00 96.38 158 ASN A N 1
ATOM 1266 C CA . ASN A 1 158 ? -3.608 4.023 -9.876 1.00 96.38 158 ASN A CA 1
ATOM 1267 C C . ASN A 1 158 ? -4.110 5.466 -9.754 1.00 96.38 158 ASN A C 1
ATOM 1269 O O . ASN A 1 158 ? -4.851 5.940 -10.614 1.00 96.38 158 ASN A O 1
ATOM 1273 N N . PHE A 1 159 ? -3.651 6.179 -8.725 1.00 93.81 159 PHE A N 1
ATOM 1274 C CA . PHE A 1 159 ? -4.047 7.568 -8.486 1.00 93.81 159 PHE A CA 1
ATOM 1275 C C . PHE A 1 159 ? -3.620 8.517 -9.621 1.00 93.81 159 PHE A C 1
ATOM 1277 O O . PHE A 1 159 ? -4.279 9.532 -9.820 1.00 93.81 159 PHE A O 1
ATOM 1284 N N . GLU A 1 160 ? -2.556 8.196 -10.375 1.00 91.56 160 GLU A N 1
ATOM 1285 C CA . GLU A 1 160 ? -2.088 9.030 -11.499 1.00 91.56 160 GLU A CA 1
ATOM 1286 C C . GLU A 1 160 ? -3.096 9.081 -12.659 1.00 91.56 160 GLU A C 1
ATOM 1288 O O . GLU A 1 160 ? -3.008 9.961 -13.507 1.00 91.56 160 GLU A O 1
ATOM 1293 N N . ASN A 1 161 ? -4.088 8.184 -12.662 1.00 91.81 161 ASN A N 1
ATOM 1294 C CA . ASN A 1 161 ? -5.210 8.206 -13.600 1.00 91.81 161 ASN A CA 1
ATOM 1295 C C . ASN A 1 161 ? -6.403 9.040 -13.084 1.00 91.81 161 ASN A C 1
ATOM 1297 O O . ASN A 1 161 ? -7.491 8.960 -13.652 1.00 91.81 161 ASN A O 1
ATOM 1301 N N . SER A 1 162 ? -6.240 9.781 -11.984 1.00 93.25 162 SER A N 1
ATOM 1302 C CA . SER A 1 162 ? -7.278 10.618 -11.374 1.00 93.25 162 SER A CA 1
ATOM 1303 C C . SER A 1 162 ? -6.816 12.066 -11.224 1.00 93.25 162 SER A C 1
ATOM 1305 O O . SER A 1 162 ? -5.623 12.325 -11.086 1.00 93.25 162 SER A O 1
ATOM 1307 N N . ASP A 1 163 ? -7.768 12.995 -11.138 1.00 94.31 163 ASP A N 1
ATOM 1308 C CA . ASP A 1 163 ? -7.497 14.415 -10.862 1.00 94.31 163 ASP A CA 1
ATOM 1309 C C . ASP A 1 163 ? -7.334 14.724 -9.359 1.00 94.31 163 ASP A C 1
ATOM 1311 O O . ASP A 1 163 ? -7.226 15.881 -8.949 1.00 94.31 163 ASP A O 1
ATOM 1315 N N . LEU A 1 164 ? -7.352 13.695 -8.507 1.00 95.12 164 LEU A N 1
ATOM 1316 C CA . LEU A 1 164 ? -7.276 13.840 -7.059 1.00 95.12 164 LEU A CA 1
ATOM 1317 C C . LEU A 1 164 ? -5.824 13.827 -6.574 1.00 95.12 164 LEU A C 1
ATOM 1319 O O . LEU A 1 164 ? -4.962 13.116 -7.094 1.00 95.12 164 LEU A O 1
ATOM 1323 N N . LEU A 1 165 ? -5.561 14.559 -5.488 1.00 95.12 165 LEU A N 1
ATOM 1324 C CA . LEU A 1 165 ? -4.302 14.407 -4.767 1.00 95.12 165 LEU A CA 1
ATOM 1325 C C . LEU A 1 165 ? -4.195 12.982 -4.195 1.00 95.12 165 LEU A C 1
ATOM 1327 O O . LEU A 1 165 ? -5.217 12.374 -3.869 1.00 95.12 165 LEU A O 1
ATOM 1331 N N . PRO A 1 166 ? -2.978 12.445 -3.985 1.00 95.75 166 PRO A N 1
ATOM 1332 C CA . PRO A 1 166 ? -2.807 11.029 -3.658 1.00 95.75 166 PRO A CA 1
ATOM 1333 C C . PRO A 1 166 ? -3.591 10.551 -2.425 1.00 95.75 166 PRO A C 1
ATOM 1335 O O . PRO A 1 166 ? -4.109 9.437 -2.423 1.00 95.75 166 PRO A O 1
ATOM 1338 N N . LEU A 1 167 ? -3.693 11.364 -1.367 1.00 96.88 167 LEU A N 1
ATOM 1339 C CA . LEU A 1 167 ? -4.464 10.977 -0.179 1.00 96.88 167 LEU A CA 1
ATOM 1340 C C . LEU A 1 167 ? -5.976 11.162 -0.366 1.00 96.88 167 LEU A C 1
ATOM 1342 O O . LEU A 1 167 ? -6.731 10.325 0.120 1.00 96.88 167 LEU A O 1
ATOM 1346 N N . ASP A 1 168 ? -6.417 12.195 -1.089 1.00 97.19 168 ASP A N 1
ATOM 1347 C CA . ASP A 1 168 ? -7.839 12.383 -1.407 1.00 97.19 168 ASP A CA 1
ATOM 1348 C C . ASP A 1 168 ? -8.343 11.217 -2.274 1.00 97.19 168 ASP A C 1
ATOM 1350 O O . ASP A 1 168 ? -9.357 10.596 -1.958 1.00 97.19 168 ASP A O 1
ATOM 1354 N N . PHE A 1 169 ? -7.559 10.812 -3.282 1.00 97.50 169 PHE A N 1
ATOM 1355 C CA . PHE A 1 169 ? -7.801 9.596 -4.061 1.00 97.50 169 PHE A CA 1
ATOM 1356 C C . PHE A 1 169 ? -7.941 8.363 -3.166 1.00 97.50 169 PHE A C 1
ATOM 1358 O O . PHE A 1 169 ? -8.861 7.562 -3.340 1.00 97.50 169 PHE A O 1
ATOM 1365 N N . ALA A 1 170 ? -7.024 8.193 -2.211 1.00 97.94 170 ALA A N 1
ATOM 1366 C CA . ALA A 1 170 ? -7.001 7.024 -1.345 1.00 97.94 170 ALA A CA 1
ATOM 1367 C C . ALA A 1 170 ? -8.225 6.960 -0.418 1.00 97.94 170 ALA A C 1
ATOM 1369 O O . ALA A 1 170 ? -8.801 5.884 -0.259 1.00 97.94 170 ALA A O 1
ATOM 1370 N N . LEU A 1 171 ? -8.656 8.097 0.138 1.00 97.12 171 LEU A N 1
ATOM 1371 C CA . LEU A 1 171 ? -9.869 8.200 0.953 1.00 97.12 171 LEU A CA 1
ATOM 1372 C C . LEU A 1 171 ? -11.121 7.812 0.166 1.00 97.12 171 LEU A C 1
ATOM 1374 O O . LEU A 1 171 ? -11.936 7.032 0.658 1.00 97.12 171 LEU A O 1
ATOM 1378 N N . THR A 1 172 ? -11.257 8.313 -1.063 1.00 96.50 172 THR A N 1
ATOM 1379 C CA . THR A 1 172 ? -12.409 8.006 -1.919 1.00 96.50 172 THR A CA 1
ATOM 1380 C C . THR A 1 172 ? -12.395 6.552 -2.394 1.00 96.50 172 THR A C 1
ATOM 1382 O O . THR A 1 172 ? -13.423 5.878 -2.363 1.00 96.50 172 THR A O 1
ATOM 1385 N N . THR A 1 173 ? -11.233 6.041 -2.805 1.00 97.94 173 THR A N 1
ATOM 1386 C CA . THR A 1 17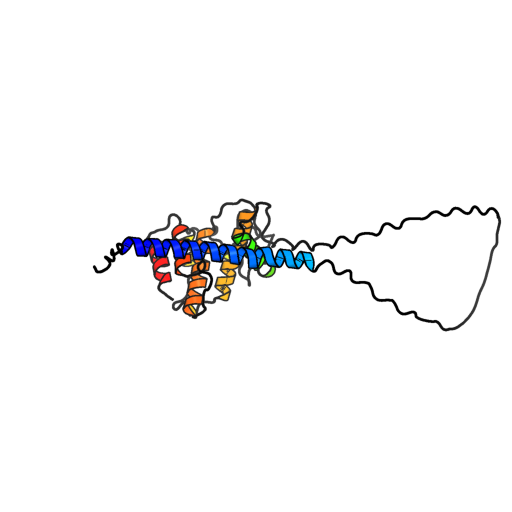3 ? -11.109 4.736 -3.481 1.00 97.94 173 THR A CA 1
ATOM 1387 C C . THR A 1 173 ? -11.048 3.562 -2.505 1.00 97.94 173 THR A C 1
ATOM 1389 O O . THR A 1 173 ? -11.534 2.466 -2.797 1.00 97.94 173 THR A O 1
ATOM 1392 N N . PHE A 1 174 ? -10.436 3.759 -1.337 1.00 98.19 174 PHE A N 1
ATOM 1393 C CA . PHE A 1 174 ? -10.169 2.699 -0.361 1.00 98.19 174 PHE A CA 1
ATOM 1394 C C . PHE A 1 174 ? -10.974 2.890 0.927 1.00 98.19 174 PHE A C 1
ATOM 1396 O O . PHE A 1 174 ? -10.502 2.568 2.018 1.00 98.19 174 PHE A O 1
ATOM 1403 N N . SER A 1 175 ? -12.194 3.409 0.812 1.00 96.12 175 SER A N 1
ATOM 1404 C CA . SER A 1 175 ? -13.116 3.554 1.935 1.00 96.12 175 SER A CA 1
ATOM 1405 C C . SER A 1 175 ? -13.562 2.194 2.484 1.00 96.12 175 SER A C 1
ATOM 1407 O O . SER A 1 175 ? -13.709 1.206 1.758 1.00 96.12 175 SER A O 1
ATOM 1409 N N . THR A 1 176 ? -13.752 2.133 3.800 1.00 96.88 176 THR A N 1
ATOM 1410 C CA . THR A 1 176 ? -14.294 0.963 4.501 1.00 96.88 176 THR A CA 1
ATOM 1411 C C . THR A 1 176 ? -15.722 1.255 4.959 1.00 96.88 176 THR A C 1
ATOM 1413 O O . THR A 1 176 ? -15.997 2.397 5.328 1.00 96.88 176 THR A O 1
ATOM 1416 N N . PRO A 1 177 ? -16.613 0.250 5.016 1.00 95.88 177 PRO A N 1
ATOM 1417 C CA . PRO A 1 177 ? -17.874 0.370 5.747 1.00 95.88 177 PRO A CA 1
ATOM 1418 C C . PRO A 1 177 ? -17.643 0.682 7.236 1.00 95.88 177 PRO A C 1
ATOM 1420 O O . PRO A 1 177 ? -16.543 0.476 7.756 1.00 95.88 177 PRO A O 1
ATOM 1423 N N . SER A 1 178 ? -18.698 1.137 7.917 1.00 91.06 178 SER A N 1
ATOM 1424 C CA . SER A 1 178 ? -18.756 1.232 9.379 1.00 91.06 178 SER A CA 1
ATOM 1425 C C . SER A 1 178 ? -19.777 0.201 9.897 1.00 91.06 178 SER A C 1
ATOM 1427 O O . SER A 1 178 ? -20.935 0.253 9.474 1.00 91.06 178 SER A O 1
ATOM 1429 N N . PRO A 1 179 ? -19.370 -0.773 10.737 1.00 93.06 179 PRO A N 1
ATOM 1430 C CA . PRO A 1 179 ? -18.018 -0.955 11.271 1.00 93.06 179 PRO A CA 1
ATOM 1431 C C . PRO A 1 179 ? -17.026 -1.532 10.230 1.00 93.06 179 PRO A C 1
ATOM 1433 O O . PRO A 1 179 ? -17.433 -2.331 9.369 1.00 93.06 179 PRO A O 1
ATOM 1436 N N . PRO A 1 180 ? -15.715 -1.216 10.333 1.00 97.06 180 PRO A N 1
ATOM 1437 C CA . PRO A 1 180 ? -14.663 -1.752 9.457 1.00 97.06 180 PRO A CA 1
ATOM 1438 C C . PRO A 1 180 ? -14.571 -3.280 9.424 1.00 97.06 180 PRO A C 1
ATOM 1440 O O . PRO A 1 180 ? -14.096 -3.849 8.438 1.00 97.06 180 PRO A O 1
ATOM 1443 N N . SER A 1 181 ? -15.063 -3.965 10.457 1.00 97.00 181 SER A N 1
ATOM 1444 C CA . SER A 1 181 ? -15.041 -5.429 10.561 1.00 97.00 181 SER A CA 1
ATOM 1445 C C . SER A 1 181 ? -15.791 -6.128 9.426 1.00 97.00 181 SER A C 1
ATOM 1447 O O . SER A 1 181 ? -15.424 -7.246 9.042 1.00 97.00 181 SER A O 1
ATOM 1449 N N . SER A 1 182 ? -16.765 -5.450 8.816 1.00 97.19 182 SER A N 1
ATOM 1450 C CA . SER A 1 182 ? -17.522 -5.933 7.655 1.00 97.19 182 SER A CA 1
ATOM 1451 C C . SER A 1 182 ? -16.772 -5.810 6.317 1.00 97.19 182 SER A C 1
ATOM 1453 O O . SER A 1 182 ? -17.166 -6.427 5.327 1.00 97.19 182 SER A O 1
ATOM 1455 N N . ALA A 1 183 ? -15.660 -5.070 6.262 1.00 97.94 183 ALA A N 1
ATOM 1456 C CA . ALA A 1 183 ? -14.879 -4.887 5.041 1.00 97.94 183 ALA A CA 1
ATOM 1457 C C . ALA A 1 183 ? -14.142 -6.171 4.617 1.00 97.94 183 ALA A C 1
ATOM 1459 O O . ALA A 1 183 ? -13.687 -6.960 5.443 1.00 97.94 183 ALA A O 1
ATOM 1460 N N . SER A 1 184 ? -13.922 -6.379 3.318 1.00 98.12 184 SER A N 1
ATOM 1461 C CA . SER A 1 184 ? -13.144 -7.535 2.847 1.00 98.12 184 SER A CA 1
ATOM 1462 C C . SER A 1 184 ? -11.642 -7.352 3.107 1.00 98.12 184 SER A C 1
ATOM 1464 O O . SER A 1 184 ? -10.953 -6.674 2.343 1.00 98.12 184 SER A O 1
ATOM 1466 N N . LEU A 1 185 ? -11.116 -7.995 4.160 1.00 98.50 185 LEU A N 1
ATOM 1467 C CA . LEU A 1 185 ? -9.678 -7.992 4.467 1.00 98.50 185 LEU A CA 1
ATOM 1468 C C . LEU A 1 185 ? -8.849 -8.471 3.268 1.00 98.50 185 LEU A C 1
ATOM 1470 O O . LEU A 1 185 ? -7.872 -7.823 2.913 1.00 98.50 185 LEU A O 1
ATOM 1474 N N . THR A 1 186 ? -9.275 -9.541 2.592 1.00 98.56 186 THR A N 1
ATOM 1475 C CA . THR A 1 186 ? -8.589 -10.079 1.407 1.00 98.56 186 THR A CA 1
ATOM 1476 C C . THR A 1 186 ? -8.515 -9.063 0.271 1.00 98.56 186 THR A C 1
ATOM 1478 O O . THR A 1 186 ? -7.457 -8.901 -0.332 1.00 98.56 186 THR A O 1
ATOM 1481 N N . LEU A 1 187 ? -9.603 -8.338 -0.011 1.00 98.62 187 LEU A N 1
ATOM 1482 C CA . LEU A 1 187 ? -9.606 -7.306 -1.051 1.00 98.62 187 LEU A CA 1
ATOM 1483 C C . LEU A 1 187 ? -8.623 -6.176 -0.719 1.00 98.62 187 LEU A C 1
ATOM 1485 O O . LEU A 1 187 ? -7.844 -5.765 -1.577 1.00 98.62 187 LEU A O 1
ATOM 1489 N N . PHE A 1 188 ? -8.634 -5.690 0.523 1.00 98.75 188 PHE A N 1
ATOM 1490 C CA . PHE A 1 188 ? -7.719 -4.640 0.971 1.00 98.75 188 PHE A CA 1
ATOM 1491 C C . PHE A 1 188 ? -6.260 -5.101 0.982 1.00 98.75 188 PHE A C 1
ATOM 1493 O O . PHE A 1 188 ? -5.386 -4.355 0.546 1.00 98.75 188 PHE A O 1
ATOM 1500 N N . THR A 1 189 ? -5.989 -6.341 1.394 1.00 98.75 189 THR A N 1
ATOM 1501 C CA . THR A 1 189 ? -4.655 -6.942 1.301 1.00 98.75 189 THR A CA 1
ATOM 1502 C C . THR A 1 189 ? -4.197 -7.066 -0.150 1.00 98.75 189 THR A C 1
ATOM 1504 O O . THR A 1 189 ? -3.072 -6.694 -0.451 1.00 98.75 189 THR A O 1
ATOM 1507 N N . ASN A 1 190 ? -5.058 -7.494 -1.075 1.00 98.88 190 ASN A N 1
ATOM 1508 C CA . ASN A 1 190 ? -4.709 -7.574 -2.496 1.00 98.88 190 ASN A CA 1
ATOM 1509 C C . ASN A 1 190 ? -4.396 -6.200 -3.103 1.00 98.88 190 ASN A C 1
ATOM 1511 O O . ASN A 1 190 ? -3.396 -6.056 -3.800 1.00 98.88 190 ASN A O 1
ATOM 1515 N N . ARG A 1 191 ? -5.191 -5.173 -2.781 1.00 98.81 191 ARG A N 1
ATOM 1516 C CA . ARG A 1 191 ? -4.903 -3.779 -3.164 1.00 98.81 191 ARG A CA 1
ATOM 1517 C C . ARG A 1 191 ? -3.583 -3.284 -2.568 1.00 98.81 191 ARG A C 1
ATOM 1519 O O . ARG A 1 191 ? -2.808 -2.613 -3.242 1.00 98.81 191 ARG A O 1
ATOM 1526 N N . LEU A 1 192 ? -3.300 -3.614 -1.308 1.00 98.81 192 LEU A N 1
ATOM 1527 C CA . LEU A 1 192 ? -2.029 -3.264 -0.676 1.00 98.81 192 LEU A CA 1
ATOM 1528 C C . LEU A 1 192 ? -0.852 -3.972 -1.362 1.00 98.81 192 LEU A C 1
ATOM 1530 O O . LEU A 1 192 ? 0.161 -3.331 -1.634 1.00 98.81 192 LEU A O 1
ATOM 1534 N N . ASN A 1 193 ? -0.994 -5.255 -1.696 1.00 98.81 193 ASN A N 1
ATOM 1535 C CA . ASN A 1 193 ? 0.038 -6.036 -2.373 1.00 98.81 193 ASN A CA 1
ATOM 1536 C C . ASN A 1 193 ? 0.435 -5.410 -3.710 1.00 98.81 193 ASN A C 1
ATOM 1538 O O . ASN A 1 193 ? 1.630 -5.281 -3.955 1.00 98.81 193 ASN A O 1
ATOM 1542 N N . THR A 1 194 ? -0.525 -4.957 -4.529 1.00 98.62 194 THR A N 1
ATOM 1543 C CA . THR A 1 194 ? -0.210 -4.293 -5.807 1.00 98.62 194 THR A CA 1
ATOM 1544 C C . THR A 1 194 ? 0.591 -3.005 -5.597 1.00 98.62 194 THR A C 1
ATOM 1546 O O . THR A 1 194 ? 1.550 -2.741 -6.316 1.00 98.62 194 THR A O 1
ATOM 1549 N N . TYR A 1 195 ? 0.275 -2.216 -4.564 1.00 98.56 195 TYR A N 1
ATOM 1550 C CA . TYR A 1 195 ? 1.054 -1.018 -4.222 1.00 98.56 195 TYR A CA 1
ATOM 1551 C C . TYR A 1 195 ? 2.451 -1.338 -3.671 1.00 98.56 195 TYR A C 1
ATOM 1553 O O . TYR A 1 195 ? 3.413 -0.631 -3.977 1.00 98.56 195 TYR A O 1
ATOM 1561 N N . LEU A 1 196 ? 2.581 -2.391 -2.862 1.00 98.50 196 LEU A N 1
ATOM 1562 C CA . LEU A 1 196 ? 3.862 -2.839 -2.316 1.00 98.50 196 LEU A CA 1
ATOM 1563 C C . LEU A 1 196 ? 4.789 -3.383 -3.411 1.00 98.50 196 LEU A C 1
ATOM 1565 O O . LEU A 1 196 ? 5.967 -3.020 -3.448 1.00 98.50 196 LEU A O 1
ATOM 1569 N N . SER A 1 197 ? 4.265 -4.192 -4.338 1.00 98.31 197 SER A N 1
ATOM 1570 C CA . SER A 1 197 ? 5.023 -4.651 -5.505 1.00 98.31 197 SER A CA 1
ATOM 1571 C C . SER A 1 197 ? 5.435 -3.486 -6.399 1.00 98.31 197 SER A C 1
ATOM 1573 O O . SER A 1 197 ? 6.579 -3.440 -6.853 1.00 98.31 197 SER A O 1
ATOM 1575 N N . GLN A 1 198 ? 4.556 -2.497 -6.584 1.00 98.12 198 GLN A N 1
ATOM 1576 C CA . GLN A 1 198 ? 4.879 -1.313 -7.373 1.00 98.12 198 GLN A CA 1
ATOM 1577 C C . GLN A 1 198 ? 5.960 -0.446 -6.713 1.00 98.12 198 GLN A C 1
ATOM 1579 O O . GLN A 1 198 ? 6.840 0.065 -7.400 1.00 98.12 198 GLN A O 1
ATOM 1584 N N . GLU A 1 199 ? 5.966 -0.310 -5.383 1.00 97.94 199 GLU A N 1
ATOM 1585 C CA . GLU A 1 199 ? 7.055 0.376 -4.677 1.00 97.94 199 GLU A CA 1
ATOM 1586 C C . GLU A 1 199 ? 8.395 -0.333 -4.879 1.00 97.94 199 GLU A C 1
ATOM 1588 O O . GLU A 1 199 ? 9.399 0.331 -5.150 1.00 97.94 199 GLU A O 1
ATOM 1593 N N . ALA A 1 200 ? 8.425 -1.661 -4.748 1.00 98.12 200 ALA A N 1
ATOM 1594 C CA . ALA A 1 200 ? 9.635 -2.437 -4.993 1.00 98.12 200 ALA A CA 1
ATOM 1595 C C . ALA A 1 200 ? 10.134 -2.238 -6.429 1.00 98.12 200 ALA A C 1
ATOM 1597 O O . ALA A 1 200 ? 11.322 -1.998 -6.642 1.00 98.12 200 ALA A O 1
ATOM 1598 N N . ALA A 1 201 ? 9.224 -2.241 -7.401 1.00 97.62 201 ALA A N 1
ATOM 1599 C CA . ALA A 1 201 ? 9.544 -1.988 -8.795 1.00 97.62 201 ALA A CA 1
ATOM 1600 C C . ALA A 1 201 ? 10.135 -0.589 -9.027 1.00 97.62 201 ALA A C 1
ATOM 1602 O O . ALA A 1 201 ? 11.236 -0.475 -9.568 1.00 97.62 201 ALA A O 1
ATOM 1603 N N . VAL A 1 202 ? 9.464 0.467 -8.546 1.00 98.00 202 VAL A N 1
ATOM 1604 C CA . VAL A 1 202 ? 9.935 1.861 -8.648 1.00 98.00 202 VAL A CA 1
ATOM 1605 C C . VAL A 1 202 ? 11.317 2.010 -8.020 1.00 98.00 202 VAL A C 1
ATOM 1607 O O . VAL A 1 202 ? 12.209 2.612 -8.611 1.00 98.00 202 VAL A O 1
ATOM 1610 N N . ARG A 1 203 ? 11.538 1.426 -6.840 1.00 97.94 203 ARG A N 1
ATOM 1611 C CA . ARG A 1 203 ? 12.847 1.477 -6.177 1.00 97.94 203 ARG A CA 1
ATOM 1612 C C . ARG A 1 203 ? 13.920 0.732 -6.955 1.00 97.94 203 ARG A C 1
ATOM 1614 O O . ARG A 1 203 ? 15.042 1.218 -6.997 1.00 97.94 203 ARG A O 1
ATOM 1621 N N . SER A 1 204 ? 13.582 -0.396 -7.581 1.00 97.75 204 SER A N 1
ATOM 1622 C CA . SER A 1 204 ? 14.542 -1.184 -8.364 1.00 97.75 204 SER A CA 1
ATOM 1623 C C . SER A 1 204 ? 15.088 -0.423 -9.572 1.00 97.75 204 SER A C 1
ATOM 1625 O O . SER A 1 204 ? 16.200 -0.703 -10.005 1.00 97.75 204 SER A O 1
ATOM 1627 N N . ILE A 1 205 ? 14.344 0.558 -10.091 1.00 97.38 205 ILE A N 1
ATOM 1628 C CA . ILE A 1 205 ? 14.777 1.426 -11.197 1.00 97.38 205 ILE A CA 1
ATOM 1629 C C . ILE A 1 205 ? 15.285 2.799 -10.725 1.00 97.38 205 ILE A C 1
ATOM 1631 O O . ILE A 1 205 ? 15.543 3.665 -11.555 1.00 97.38 205 ILE A O 1
ATOM 1635 N N . GLY A 1 206 ? 15.387 3.036 -9.411 1.00 96.44 206 GLY A N 1
ATOM 1636 C CA . GLY A 1 206 ? 15.762 4.345 -8.860 1.00 96.44 206 GLY A CA 1
ATOM 1637 C C . GLY A 1 206 ? 14.718 5.449 -9.089 1.00 96.44 206 GLY A C 1
ATOM 1638 O O . GLY A 1 206 ? 15.062 6.628 -9.094 1.00 96.44 206 GLY A O 1
ATOM 1639 N N . GLY A 1 207 ? 13.453 5.079 -9.300 1.00 95.62 207 GLY A N 1
ATOM 1640 C CA . GLY A 1 207 ? 12.367 5.988 -9.656 1.00 95.62 207 GLY A CA 1
ATOM 1641 C C . GLY A 1 207 ? 11.773 6.785 -8.487 1.00 95.62 207 GLY A C 1
ATOM 1642 O O . GLY A 1 207 ? 12.084 6.573 -7.310 1.00 95.62 207 GLY A O 1
ATOM 1643 N N . SER A 1 208 ? 10.862 7.703 -8.819 1.00 92.88 208 SER A N 1
ATOM 1644 C CA . SER A 1 208 ? 10.194 8.581 -7.848 1.00 92.88 208 SER A CA 1
ATOM 1645 C C . SER A 1 208 ? 9.003 7.896 -7.173 1.00 92.88 208 SER A C 1
ATOM 1647 O O . SER A 1 208 ? 8.172 7.271 -7.826 1.00 92.88 208 SER A O 1
ATOM 1649 N N . LEU A 1 209 ? 8.878 8.036 -5.852 1.00 91.94 209 LEU A N 1
ATOM 1650 C CA . LEU A 1 209 ? 7.884 7.323 -5.039 1.00 91.94 209 LEU A CA 1
ATOM 1651 C C . LEU A 1 209 ? 6.604 8.135 -4.788 1.00 91.94 209 LEU A C 1
ATOM 1653 O O . LEU A 1 209 ? 6.257 8.412 -3.635 1.00 91.94 209 LEU A O 1
ATOM 1657 N N . SER A 1 210 ? 5.891 8.479 -5.861 1.00 90.50 210 SER A N 1
ATOM 1658 C CA . SER A 1 210 ? 4.612 9.209 -5.813 1.00 90.50 210 SER A CA 1
ATOM 1659 C C . SER A 1 210 ? 3.487 8.419 -5.114 1.00 90.50 210 SER A C 1
ATOM 1661 O O . SER A 1 210 ? 2.631 8.990 -4.444 1.00 90.50 210 SER A O 1
ATOM 1663 N N . ILE A 1 211 ? 3.555 7.086 -5.145 1.00 95.06 211 ILE A N 1
ATOM 1664 C CA . ILE A 1 211 ? 2.542 6.156 -4.608 1.00 95.06 211 ILE A CA 1
ATOM 1665 C C . ILE A 1 211 ? 2.524 5.992 -3.074 1.00 95.06 211 ILE A C 1
ATOM 1667 O O . ILE A 1 211 ? 1.787 5.156 -2.546 1.00 95.06 211 ILE A O 1
ATOM 1671 N N . LYS A 1 212 ? 3.347 6.736 -2.321 1.00 95.50 212 LYS A N 1
ATOM 1672 C CA . LYS A 1 212 ? 3.514 6.517 -0.870 1.00 95.50 212 LYS A CA 1
ATOM 1673 C C . LYS A 1 212 ? 2.240 6.747 -0.061 1.00 95.50 212 LYS A C 1
ATOM 1675 O O . LYS A 1 212 ? 1.953 5.926 0.808 1.00 95.50 212 LYS A O 1
ATOM 1680 N N . ALA A 1 213 ? 1.514 7.839 -0.304 1.00 96.31 213 ALA A N 1
ATOM 1681 C CA . ALA A 1 213 ? 0.329 8.170 0.492 1.00 96.31 213 ALA A CA 1
ATOM 1682 C C . ALA A 1 213 ? -0.784 7.115 0.327 1.00 96.31 213 ALA A C 1
ATOM 1684 O O . ALA A 1 213 ? -1.197 6.554 1.344 1.00 96.31 213 ALA A O 1
ATOM 1685 N N . PRO A 1 214 ? -1.184 6.732 -0.906 1.00 97.69 214 PRO A N 1
ATOM 1686 C CA . PRO A 1 214 ? -2.161 5.662 -1.107 1.00 97.69 214 PRO A CA 1
ATOM 1687 C C . PRO A 1 214 ? -1.727 4.320 -0.506 1.00 97.69 214 PRO A C 1
ATOM 1689 O O . PRO A 1 214 ? -2.528 3.639 0.129 1.00 97.69 214 PRO A O 1
ATOM 1692 N N . LYS A 1 215 ? -0.441 3.962 -0.630 1.00 98.12 215 LYS A N 1
ATOM 1693 C CA . LYS A 1 215 ? 0.113 2.735 -0.039 1.00 98.12 215 LYS A CA 1
ATOM 1694 C C . LYS A 1 215 ? -0.030 2.715 1.485 1.00 98.12 215 LYS A C 1
ATOM 1696 O O . LYS A 1 215 ? -0.499 1.727 2.044 1.00 98.12 215 LYS A O 1
ATOM 1701 N N . PHE A 1 216 ? 0.387 3.786 2.167 1.00 98.44 216 PHE A N 1
ATOM 1702 C CA . PHE A 1 216 ? 0.258 3.857 3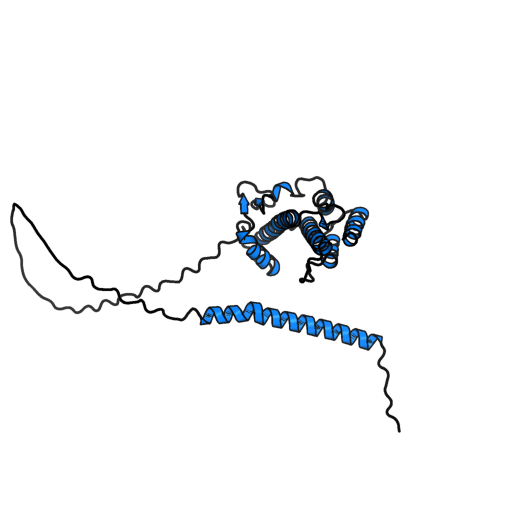.624 1.00 98.44 216 PHE A CA 1
ATOM 1703 C C . PHE A 1 216 ? -1.206 3.907 4.061 1.00 98.44 216 PHE A C 1
ATOM 1705 O O . PHE A 1 216 ? -1.537 3.302 5.075 1.00 98.44 216 PHE A O 1
ATOM 1712 N N . PHE A 1 217 ? -2.086 4.544 3.283 1.00 98.69 217 PHE A N 1
ATOM 1713 C CA . PHE A 1 217 ? -3.517 4.555 3.573 1.00 98.69 217 PHE A CA 1
ATOM 1714 C C . PHE A 1 217 ? -4.136 3.155 3.449 1.00 98.69 217 PHE A C 1
ATOM 1716 O O . PHE A 1 217 ? -4.873 2.730 4.330 1.00 98.69 217 PHE A O 1
ATOM 1723 N N . LEU A 1 218 ? -3.782 2.381 2.421 1.00 98.75 218 LEU A N 1
ATOM 1724 C CA . LEU A 1 218 ? -4.204 0.981 2.301 1.00 98.75 218 LEU A CA 1
ATOM 1725 C C . LEU A 1 218 ? -3.716 0.121 3.471 1.00 98.75 218 LEU A C 1
ATOM 1727 O O . LEU A 1 218 ? -4.497 -0.653 4.022 1.00 98.75 218 LEU A O 1
ATOM 1731 N N . ALA A 1 219 ? -2.451 0.270 3.876 1.00 98.69 219 ALA A N 1
ATOM 1732 C CA . ALA A 1 219 ? -1.921 -0.422 5.050 1.00 98.69 219 ALA A CA 1
ATOM 1733 C C . ALA A 1 219 ? -2.701 -0.041 6.318 1.00 98.69 219 ALA A C 1
ATOM 1735 O O . ALA A 1 219 ? -3.098 -0.918 7.083 1.00 98.69 219 ALA A O 1
ATOM 1736 N N . PHE A 1 220 ? -2.981 1.251 6.503 1.00 98.81 220 PHE A N 1
ATOM 1737 C CA . PHE A 1 220 ? -3.796 1.770 7.600 1.00 98.81 220 PHE A CA 1
ATOM 1738 C C . PHE A 1 220 ? -5.203 1.152 7.617 1.00 98.81 220 PHE A C 1
ATOM 1740 O O . PHE A 1 220 ? -5.649 0.679 8.660 1.00 98.81 220 PHE A O 1
ATOM 1747 N N . GLN A 1 221 ? -5.872 1.051 6.465 1.00 98.75 221 GLN A N 1
ATOM 1748 C CA . GLN A 1 221 ? -7.178 0.392 6.364 1.00 98.75 221 GLN A CA 1
ATOM 1749 C C . GLN A 1 221 ? -7.099 -1.104 6.691 1.00 98.75 221 GLN A C 1
ATOM 1751 O O . GLN A 1 221 ? -7.943 -1.614 7.423 1.00 98.75 221 GLN A O 1
ATOM 1756 N N . VAL A 1 222 ? -6.067 -1.814 6.220 1.00 98.75 222 VAL A N 1
ATOM 1757 C CA . VAL A 1 222 ? -5.833 -3.224 6.587 1.00 98.75 222 VAL A CA 1
ATOM 1758 C C . VAL A 1 222 ? -5.667 -3.376 8.101 1.00 98.75 222 VAL A C 1
ATOM 1760 O O . VAL A 1 222 ? -6.242 -4.300 8.679 1.00 98.75 222 VAL A O 1
ATOM 1763 N N . ALA A 1 223 ? -4.920 -2.480 8.750 1.00 98.69 223 ALA A N 1
ATOM 1764 C CA . ALA A 1 223 ? -4.751 -2.485 10.199 1.00 98.69 223 ALA A CA 1
ATOM 1765 C C . ALA A 1 223 ? -6.079 -2.236 10.924 1.00 98.69 223 ALA A C 1
ATOM 1767 O O . ALA A 1 223 ? -6.438 -3.026 11.792 1.00 98.69 223 ALA A O 1
ATOM 1768 N N . ARG A 1 224 ? -6.862 -1.228 10.508 1.00 98.50 224 ARG A N 1
ATOM 1769 C CA . ARG A 1 224 ? -8.200 -0.961 11.067 1.00 98.50 224 ARG A CA 1
ATOM 1770 C C . ARG A 1 224 ? -9.112 -2.180 10.969 1.00 98.50 224 ARG A C 1
ATOM 1772 O O . ARG A 1 224 ? -9.710 -2.580 11.961 1.00 98.50 224 ARG A O 1
ATOM 1779 N N . ILE A 1 225 ? -9.159 -2.826 9.802 1.00 98.69 225 ILE A N 1
ATOM 1780 C CA . ILE A 1 225 ? -9.966 -4.037 9.592 1.00 98.69 225 ILE A CA 1
ATOM 1781 C C . ILE A 1 225 ? -9.495 -5.173 10.510 1.00 98.69 225 ILE A C 1
ATOM 1783 O O . ILE A 1 225 ? -10.322 -5.856 11.109 1.00 98.69 225 ILE A O 1
ATOM 1787 N N . LYS A 1 226 ? -8.185 -5.395 10.663 1.00 98.56 226 LYS A N 1
ATOM 1788 C CA . LYS A 1 226 ? -7.668 -6.421 11.584 1.00 98.56 226 LYS A CA 1
ATOM 1789 C C . LYS A 1 226 ? -8.050 -6.123 13.033 1.00 98.56 226 LYS A C 1
ATOM 1791 O O . LYS A 1 226 ? -8.611 -6.998 13.690 1.00 98.56 226 LYS A O 1
ATOM 1796 N N . THR A 1 227 ? -7.832 -4.892 13.489 1.00 98.19 227 THR A N 1
ATOM 1797 C CA . THR A 1 227 ? -8.161 -4.462 14.852 1.00 98.19 227 THR A CA 1
ATOM 1798 C C . THR A 1 227 ? -9.658 -4.594 15.138 1.00 98.19 227 THR A C 1
ATOM 1800 O O . THR A 1 227 ? -10.025 -5.205 16.137 1.00 98.19 227 THR A O 1
ATOM 1803 N N . SER A 1 228 ? -10.521 -4.156 14.215 1.00 98.00 228 SER A N 1
ATOM 1804 C CA . SER A 1 228 ? -11.988 -4.283 14.316 1.00 98.00 228 SER A CA 1
ATOM 1805 C C . SER A 1 228 ? -12.495 -5.725 14.446 1.00 98.00 228 SER A C 1
ATOM 1807 O O . SER A 1 228 ? -13.594 -5.980 14.930 1.00 98.00 228 SER A O 1
ATOM 1809 N N . ARG A 1 229 ? -11.695 -6.693 13.984 1.00 98.00 229 ARG A N 1
ATOM 1810 C CA . ARG A 1 229 ? -11.986 -8.132 14.034 1.00 98.00 229 ARG A CA 1
ATOM 1811 C C . ARG A 1 229 ? -11.324 -8.832 15.218 1.00 98.00 229 ARG A C 1
ATOM 1813 O O . ARG A 1 229 ? -11.407 -10.053 15.310 1.00 98.00 229 ARG A O 1
ATOM 1820 N N . GLY A 1 230 ? -10.617 -8.095 16.074 1.00 97.69 230 GLY A N 1
ATOM 1821 C CA . GLY A 1 230 ? -9.823 -8.666 17.161 1.00 97.69 230 GLY A CA 1
ATOM 1822 C C . GLY A 1 230 ? -8.611 -9.475 16.684 1.00 97.69 230 GLY A C 1
ATOM 1823 O O . GLY A 1 230 ? -8.099 -10.300 17.436 1.00 97.69 230 GLY A O 1
ATOM 1824 N N . ILE A 1 231 ? -8.145 -9.277 15.444 1.00 97.88 231 ILE A N 1
ATOM 1825 C CA . ILE A 1 231 ? -6.943 -9.943 14.928 1.00 97.88 231 ILE A CA 1
ATOM 1826 C C . ILE A 1 231 ? -5.717 -9.174 15.446 1.00 97.88 231 ILE A C 1
ATOM 1828 O O . ILE A 1 231 ? -5.552 -8.006 15.081 1.00 97.88 231 ILE A O 1
ATOM 1832 N N . PRO A 1 232 ? -4.838 -9.795 16.254 1.00 95.88 232 PRO A N 1
ATOM 1833 C CA . PRO A 1 232 ? -3.695 -9.101 16.833 1.00 95.88 232 PRO A CA 1
ATOM 1834 C C . PRO A 1 232 ? -2.683 -8.685 15.759 1.00 95.88 232 PRO A C 1
ATOM 1836 O O . PRO A 1 232 ? -2.379 -9.441 14.832 1.00 95.88 232 PRO A O 1
ATOM 1839 N N . ILE A 1 233 ? -2.129 -7.482 15.911 1.00 96.94 233 ILE A N 1
ATOM 1840 C CA . ILE A 1 233 ? -1.037 -6.961 15.085 1.00 96.94 233 ILE A CA 1
ATOM 1841 C C . ILE A 1 233 ? 0.226 -6.952 15.944 1.00 96.94 233 ILE A C 1
ATOM 1843 O O . ILE A 1 233 ? 0.357 -6.142 16.855 1.00 96.94 233 ILE A O 1
ATOM 1847 N N . THR A 1 234 ? 1.140 -7.883 15.672 1.00 95.44 234 THR A N 1
ATOM 1848 C CA . THR A 1 234 ? 2.363 -8.070 16.470 1.00 95.44 234 THR A CA 1
ATOM 1849 C C . THR A 1 234 ? 3.530 -7.205 16.008 1.00 95.44 234 THR A C 1
ATOM 1851 O O . THR A 1 234 ? 4.470 -7.013 16.769 1.00 95.44 234 THR A O 1
ATOM 1854 N N . ASP A 1 235 ? 3.492 -6.707 14.771 1.00 94.25 235 ASP A N 1
ATOM 1855 C CA . ASP A 1 235 ? 4.489 -5.775 14.244 1.00 94.25 235 ASP A CA 1
ATOM 1856 C C . ASP A 1 235 ? 4.104 -4.335 14.636 1.00 94.25 235 ASP A C 1
ATOM 1858 O O . ASP A 1 235 ? 3.091 -3.828 14.138 1.00 94.25 235 ASP A O 1
ATOM 1862 N N . PRO A 1 236 ? 4.895 -3.644 15.483 1.00 94.62 236 PRO A N 1
ATOM 1863 C CA . PRO A 1 236 ? 4.623 -2.262 15.876 1.00 94.62 236 PRO A CA 1
ATOM 1864 C C . PRO A 1 236 ? 4.567 -1.289 14.689 1.00 94.62 236 PRO A C 1
ATOM 1866 O O . PRO A 1 236 ? 3.892 -0.266 14.762 1.00 94.62 236 PRO A O 1
ATOM 1869 N N . GLY A 1 237 ? 5.244 -1.604 13.580 1.00 95.06 237 GLY A N 1
ATOM 1870 C CA . GLY A 1 237 ? 5.212 -0.817 12.348 1.00 95.06 237 GLY A CA 1
ATOM 1871 C C . GLY A 1 237 ? 3.917 -0.964 11.542 1.00 95.06 237 GLY A C 1
ATOM 1872 O O . GLY A 1 237 ? 3.748 -0.277 10.534 1.00 95.06 237 GLY A O 1
ATOM 1873 N N . GLN A 1 238 ? 3.011 -1.855 11.957 1.00 96.94 238 GLN A N 1
ATOM 1874 C CA . GLN A 1 238 ? 1.749 -2.147 11.272 1.00 96.94 238 GLN A CA 1
ATOM 1875 C C . GLN A 1 238 ? 0.511 -1.806 12.111 1.00 96.94 238 GLN A C 1
ATOM 1877 O O . GLN A 1 238 ? -0.603 -2.132 11.698 1.00 96.94 238 GLN A O 1
ATOM 1882 N N . THR A 1 239 ? 0.667 -1.177 13.280 1.00 98.25 239 THR A N 1
ATOM 1883 C CA . THR A 1 239 ? -0.481 -0.750 14.093 1.00 98.25 239 THR A CA 1
ATOM 1884 C C . THR A 1 239 ? -1.241 0.396 13.423 1.00 98.25 239 THR A C 1
ATOM 1886 O O . THR A 1 239 ? -0.705 1.105 12.565 1.00 98.25 239 THR A O 1
ATOM 1889 N N . VAL A 1 240 ? -2.504 0.589 13.815 1.00 98.38 240 VAL A N 1
ATOM 1890 C CA . VAL A 1 240 ? -3.354 1.670 13.288 1.00 98.38 240 VAL A CA 1
ATOM 1891 C C . VAL A 1 240 ? -2.712 3.031 13.561 1.00 98.38 240 VAL A C 1
ATOM 1893 O O . VAL A 1 240 ? -2.652 3.873 12.667 1.00 98.38 240 VAL A O 1
ATOM 1896 N N . GLU A 1 241 ? -2.172 3.223 14.762 1.00 98.00 241 GLU A N 1
ATOM 1897 C CA . GLU A 1 241 ? -1.550 4.465 15.218 1.00 98.00 241 GLU A CA 1
ATOM 1898 C C . GLU A 1 241 ? -0.267 4.757 14.438 1.00 98.00 241 GLU A C 1
ATOM 1900 O O . GLU A 1 241 ? -0.104 5.855 13.905 1.00 98.00 241 GLU A O 1
ATOM 1905 N N . HIS A 1 242 ? 0.616 3.761 14.294 1.00 98.19 242 HIS A N 1
ATOM 1906 C CA . HIS A 1 242 ? 1.848 3.935 13.529 1.00 98.19 242 HIS A CA 1
ATOM 1907 C C . HIS A 1 242 ? 1.532 4.281 12.074 1.00 98.19 242 HIS A C 1
ATOM 1909 O O . HIS A 1 242 ? 2.099 5.210 11.498 1.00 98.19 242 HIS A O 1
ATOM 1915 N N . LEU A 1 243 ? 0.600 3.553 11.460 1.00 98.62 243 LEU A N 1
ATOM 1916 C CA . LEU A 1 243 ? 0.250 3.765 10.063 1.00 98.62 243 LEU A CA 1
ATOM 1917 C C . LEU A 1 243 ? -0.486 5.091 9.843 1.00 98.62 243 LEU A C 1
ATOM 1919 O O . LEU A 1 243 ? -0.237 5.723 8.817 1.00 98.62 243 LEU A O 1
ATOM 1923 N N . LEU A 1 244 ? -1.290 5.571 10.798 1.00 98.50 244 LEU A N 1
ATOM 1924 C CA . LEU A 1 244 ? -1.849 6.927 10.771 1.00 98.50 244 LEU A CA 1
ATOM 1925 C C . LEU A 1 244 ? -0.731 7.971 10.649 1.00 98.50 244 LEU A C 1
ATOM 1927 O O . LEU A 1 244 ? -0.772 8.811 9.749 1.00 98.50 244 LEU A O 1
ATOM 1931 N N . GLU A 1 245 ? 0.307 7.893 11.486 1.00 98.31 245 GLU A N 1
ATOM 1932 C CA . GLU A 1 245 ? 1.448 8.814 11.405 1.00 98.31 245 GLU A CA 1
ATOM 1933 C C . GLU A 1 245 ? 2.129 8.749 10.034 1.00 98.31 245 GLU A C 1
ATOM 1935 O O . GLU A 1 245 ? 2.492 9.780 9.455 1.00 98.31 245 GLU A O 1
ATOM 1940 N N . LYS A 1 246 ? 2.273 7.544 9.463 1.00 97.81 246 LYS A N 1
ATOM 1941 C CA . LYS A 1 246 ? 2.819 7.374 8.108 1.00 97.81 246 LYS A CA 1
ATOM 1942 C C . LYS A 1 246 ? 1.933 8.029 7.057 1.00 97.81 246 LYS A C 1
ATOM 1944 O O . LYS A 1 246 ? 2.482 8.672 6.159 1.00 97.81 246 LYS A O 1
ATOM 1949 N N . VAL A 1 247 ? 0.612 7.892 7.152 1.00 98.19 247 VAL A N 1
ATOM 1950 C CA . VAL A 1 247 ? -0.331 8.536 6.230 1.00 98.19 247 VAL A CA 1
ATOM 1951 C C . VAL A 1 247 ? -0.188 10.052 6.315 1.00 98.19 247 VAL A C 1
ATOM 1953 O O . VAL A 1 247 ? 0.103 10.680 5.299 1.00 98.19 247 VAL A O 1
ATOM 1956 N N . ILE A 1 248 ? -0.282 10.635 7.513 1.00 97.56 248 ILE A N 1
ATOM 1957 C CA . ILE A 1 248 ? -0.199 12.090 7.710 1.00 97.56 248 ILE A CA 1
ATOM 1958 C C . ILE A 1 248 ? 1.155 12.643 7.248 1.00 97.56 248 ILE A C 1
ATOM 1960 O O . ILE A 1 248 ? 1.202 13.648 6.536 1.00 97.56 248 ILE A O 1
ATOM 1964 N N . LYS A 1 249 ? 2.263 11.957 7.557 1.00 96.81 249 LYS A N 1
ATOM 1965 C CA . LYS A 1 249 ? 3.613 12.3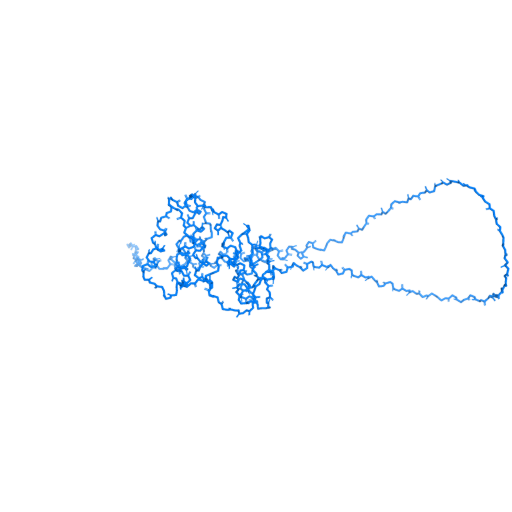54 7.125 1.00 96.81 249 LYS A CA 1
ATOM 1966 C C . LYS A 1 249 ? 3.779 12.364 5.603 1.00 96.81 249 LYS A C 1
ATOM 1968 O O . LYS A 1 249 ? 4.571 13.147 5.086 1.00 96.81 249 LYS A O 1
ATOM 1973 N N . ASN A 1 250 ? 3.077 11.486 4.888 1.00 95.69 250 ASN A N 1
ATOM 1974 C CA . ASN A 1 250 ? 3.171 11.363 3.430 1.00 95.69 250 ASN A CA 1
ATOM 1975 C C . ASN A 1 250 ? 1.974 11.992 2.699 1.00 95.69 250 ASN A C 1
ATOM 1977 O O . ASN A 1 250 ? 1.873 11.843 1.485 1.00 95.69 250 ASN A O 1
ATOM 1981 N N . ALA A 1 251 ? 1.097 12.707 3.407 1.00 91.56 251 ALA A N 1
ATOM 1982 C CA . ALA A 1 251 ? -0.130 13.277 2.857 1.00 91.56 251 ALA A CA 1
ATOM 1983 C C . ALA A 1 251 ? 0.117 14.363 1.793 1.00 91.56 251 ALA A C 1
ATOM 1985 O O . ALA A 1 251 ? -0.766 14.661 0.996 1.00 91.56 251 ALA A O 1
ATOM 1986 N N . GLY A 1 252 ? 1.311 14.962 1.766 1.00 88.94 252 GLY A N 1
ATOM 1987 C CA . GLY A 1 252 ? 1.620 16.065 0.860 1.00 88.94 252 GLY A CA 1
ATOM 1988 C C . GLY A 1 252 ? 0.801 17.322 1.181 1.00 88.94 252 GLY A C 1
ATOM 1989 O O . GLY A 1 252 ? 0.536 17.627 2.347 1.00 88.94 252 GLY A O 1
ATOM 1990 N N . ARG A 1 253 ? 0.423 18.075 0.142 1.00 88.81 253 ARG A N 1
ATOM 1991 C CA . ARG A 1 253 ? -0.300 19.357 0.247 1.00 88.81 253 ARG A CA 1
ATOM 1992 C C . ARG A 1 253 ? -1.819 19.162 0.172 1.00 88.81 253 ARG A C 1
ATOM 1994 O O . ARG A 1 253 ? -2.466 19.725 -0.699 1.00 88.81 253 ARG A O 1
ATOM 2001 N N . VAL A 1 254 ? -2.369 18.345 1.063 1.00 93.69 254 VAL A N 1
ATOM 2002 C CA . VAL A 1 254 ? -3.824 18.133 1.180 1.00 93.69 254 VAL A CA 1
ATOM 2003 C C . VAL A 1 254 ? -4.450 19.080 2.197 1.00 93.69 254 VAL A C 1
ATOM 2005 O O . VAL A 1 254 ? -3.748 19.654 3.038 1.00 93.69 254 VAL A O 1
ATOM 2008 N N . SER A 1 255 ? -5.775 19.215 2.137 1.00 95.38 255 SER A N 1
ATOM 2009 C CA . SER A 1 255 ? -6.537 20.033 3.079 1.00 95.38 255 SER A CA 1
ATOM 2010 C C . SER A 1 255 ? -6.427 19.509 4.518 1.00 95.38 255 SER A C 1
ATOM 2012 O O . SER A 1 255 ? -6.150 18.330 4.755 1.00 95.38 255 SER A O 1
ATOM 2014 N N . GLN A 1 256 ? -6.668 20.382 5.499 1.00 95.81 256 GLN A N 1
ATOM 2015 C CA . GLN A 1 256 ? -6.747 19.946 6.893 1.00 95.81 256 GLN A CA 1
ATOM 2016 C C . GLN A 1 256 ? -7.947 19.015 7.118 1.00 95.81 256 GLN A C 1
ATOM 2018 O O . GLN A 1 256 ? -7.800 18.012 7.803 1.00 95.81 256 GLN A O 1
ATOM 2023 N N . VAL A 1 257 ? -9.072 19.260 6.435 1.00 96.31 257 VAL A N 1
ATOM 2024 C CA . VAL A 1 257 ? -10.269 18.401 6.476 1.00 96.31 257 VAL A CA 1
ATOM 2025 C C . VAL A 1 257 ? -9.936 16.963 6.063 1.00 96.31 257 VAL A C 1
ATOM 2027 O O . VAL A 1 257 ? -10.334 16.019 6.739 1.00 96.31 257 VAL A O 1
ATOM 2030 N N . THR A 1 258 ? -9.132 16.788 5.009 1.00 96.94 258 THR A N 1
ATOM 2031 C CA . THR A 1 258 ? -8.633 15.476 4.569 1.00 96.94 258 THR A CA 1
ATOM 2032 C C . THR A 1 258 ? -7.862 14.770 5.691 1.00 96.94 258 THR A C 1
ATOM 2034 O O . THR A 1 258 ? -8.061 13.584 5.942 1.00 96.94 258 THR A O 1
ATOM 2037 N N . LYS A 1 259 ? -6.975 15.485 6.396 1.00 96.88 259 LYS A N 1
ATOM 2038 C CA . LYS A 1 259 ? -6.170 14.920 7.496 1.00 96.88 259 LYS A CA 1
ATOM 2039 C C . LYS A 1 259 ? -7.012 14.595 8.727 1.00 96.88 259 LYS A C 1
ATOM 2041 O O . LYS A 1 259 ? -6.784 13.567 9.370 1.00 96.88 259 LYS A O 1
ATOM 2046 N N . ASP A 1 260 ? -7.971 15.456 9.042 1.00 97.75 260 ASP A N 1
ATOM 2047 C CA . ASP A 1 260 ? -8.894 15.272 10.157 1.00 97.75 260 ASP A CA 1
ATOM 2048 C C . ASP A 1 260 ? -9.767 14.039 9.924 1.00 97.75 260 ASP A C 1
ATOM 2050 O O . ASP A 1 260 ? -9.955 13.243 10.842 1.00 97.75 260 ASP A O 1
ATOM 2054 N N . GLU A 1 261 ? -10.201 13.808 8.683 1.00 97.62 261 GLU A N 1
ATOM 2055 C CA . GLU A 1 261 ? -10.966 12.617 8.319 1.00 97.62 261 GLU A CA 1
ATOM 2056 C C . GLU A 1 261 ? -10.155 11.326 8.504 1.00 97.62 261 GLU A C 1
ATOM 2058 O O . GLU A 1 261 ? -10.631 10.385 9.137 1.00 97.62 261 GLU A O 1
ATOM 2063 N N . VAL A 1 262 ? -8.893 11.277 8.058 1.00 97.38 262 VAL A N 1
ATOM 2064 C CA . VAL A 1 262 ? -8.025 10.107 8.319 1.00 97.38 262 VAL A CA 1
ATOM 2065 C C . VAL A 1 262 ? -7.826 9.893 9.825 1.00 97.38 262 VAL A C 1
ATOM 2067 O O . VAL A 1 262 ? -7.868 8.763 10.314 1.00 97.38 262 VAL A O 1
ATOM 2070 N N . THR A 1 263 ? -7.645 10.978 10.580 1.00 97.88 263 THR A N 1
ATOM 2071 C CA . THR A 1 263 ? -7.486 10.925 12.041 1.00 97.88 263 THR A CA 1
ATOM 2072 C C . THR A 1 263 ? -8.760 10.431 12.728 1.00 97.88 263 THR A C 1
ATOM 2074 O O . THR A 1 263 ? -8.690 9.684 13.704 1.00 97.88 263 THR A O 1
ATOM 2077 N N . ARG A 1 264 ? -9.936 10.807 12.213 1.00 97.69 264 ARG A N 1
ATOM 2078 C CA . ARG A 1 264 ? -11.235 10.310 12.674 1.00 97.69 264 ARG A CA 1
ATOM 2079 C C . ARG A 1 264 ? -11.370 8.813 12.406 1.00 97.69 264 ARG A C 1
ATOM 2081 O O . ARG A 1 264 ? -11.760 8.086 13.315 1.00 97.69 264 ARG A O 1
ATOM 2088 N N . LEU A 1 265 ? -10.999 8.344 11.211 1.00 97.31 265 LEU A N 1
ATOM 2089 C CA . LEU A 1 265 ? -11.038 6.920 10.857 1.00 97.31 265 LEU A CA 1
ATOM 2090 C C . LEU A 1 265 ? -10.213 6.063 11.823 1.00 97.31 265 LEU A C 1
ATOM 2092 O O . LEU A 1 265 ? -10.641 4.969 12.168 1.00 97.31 265 LEU A O 1
ATOM 2096 N N . ALA A 1 266 ? -9.077 6.554 12.322 1.00 97.00 266 ALA A N 1
ATOM 2097 C CA . ALA A 1 266 ? -8.241 5.798 13.262 1.00 97.00 266 ALA A CA 1
ATOM 2098 C C . ALA A 1 266 ? -8.955 5.453 14.583 1.00 97.00 266 ALA A C 1
ATOM 2100 O O . ALA A 1 266 ? -8.553 4.516 15.265 1.00 97.00 266 ALA A O 1
ATOM 2101 N N . LYS A 1 267 ? -10.010 6.200 14.933 1.00 95.62 267 LYS A N 1
ATOM 2102 C CA . LYS A 1 267 ? -10.833 5.989 16.133 1.00 95.62 267 LYS A CA 1
ATOM 2103 C C . LYS A 1 267 ? -12.079 5.137 15.867 1.00 95.62 267 LYS A C 1
ATOM 2105 O O . LYS A 1 267 ? -12.701 4.670 16.812 1.00 95.62 267 LYS A O 1
ATOM 2110 N N . ASP A 1 268 ? -12.454 4.974 14.602 1.00 93.31 268 ASP A N 1
ATOM 2111 C CA . ASP A 1 268 ? -13.573 4.148 14.145 1.00 93.31 268 ASP A CA 1
ATOM 2112 C C . ASP A 1 268 ? -13.033 2.744 13.839 1.00 93.31 268 ASP A C 1
ATOM 2114 O O . ASP A 1 268 ? -12.500 2.512 12.750 1.00 93.31 268 ASP A O 1
ATOM 2118 N N . LEU A 1 269 ? -13.078 1.850 14.832 1.00 91.44 269 LEU A N 1
ATOM 2119 C CA . LEU A 1 269 ? -12.554 0.480 14.780 1.00 91.44 269 LEU A CA 1
ATOM 2120 C C . LEU A 1 269 ? -13.690 -0.522 14.958 1.00 91.44 269 LEU A C 1
ATOM 2122 O O . LEU A 1 269 ? -14.447 -0.410 15.941 1.00 91.44 269 LEU A O 1
#